Protein AF-0000000084909694 (afdb_homodimer)

pLDDT: mean 94.43, std 11.13, range [33.66, 98.94]

Radius of gyration: 23.09 Å; Cα contacts (8 Å, |Δi|>4): 367; chains: 2; bounding box: 56×75×51 Å

Organism: Salpingoeca rosetta (strain ATCC 50818 / BSB-021) (NCBI:txid946362)

Solvent-accessible surface area (backbone atoms only — not comparable to full-atom values): 18970 Å² total; per-residue (Å²): 128,81,74,71,74,78,70,85,46,72,38,71,43,82,78,48,74,67,49,48,52,51,48,51,49,39,59,53,43,50,60,45,40,71,49,47,57,42,56,68,79,39,69,66,85,81,48,58,69,70,37,53,48,47,48,52,49,46,37,68,73,42,61,42,65,64,77,65,37,83,74,49,52,48,41,58,43,43,53,49,50,42,36,65,71,51,46,51,61,41,33,56,52,50,50,50,24,64,72,69,25,45,42,81,44,37,64,61,42,32,43,49,17,33,34,45,29,48,54,39,51,27,50,48,36,34,56,69,67,41,93,76,84,70,50,72,67,46,30,52,56,38,44,60,68,52,45,58,61,29,52,53,30,46,50,50,25,52,49,35,72,76,26,86,46,71,31,43,36,75,61,78,128,129,82,72,71,74,80,70,87,47,72,37,71,43,80,76,48,71,68,50,48,52,50,50,50,48,39,60,53,43,51,59,44,40,71,50,47,57,42,58,67,80,39,69,66,85,81,48,57,69,69,38,52,48,49,49,54,49,48,37,68,75,40,60,41,66,64,78,62,37,84,75,50,54,48,42,57,43,45,52,49,50,42,38,63,69,50,46,51,61,42,33,56,51,51,51,50,23,63,73,70,26,46,42,82,45,37,63,61,42,32,41,48,18,31,34,46,28,48,55,40,50,29,49,49,37,34,56,69,67,41,92,77,86,70,50,71,66,49,29,52,55,38,44,61,69,52,44,58,60,29,52,53,29,46,51,50,24,52,49,35,73,74,26,87,46,72,29,43,35,76,60,78,130

Sequence (346 aa):
MATPRQQERWERAPFSLLDYVHYAYFGLHIPISLLMDFQAIVPLKYFPSFAQRLGTYYNNEYKDPLMAADPKPTWFKSFIWCEAGLQLPFFGLALYAMHTGGSWIRIPGIIYGTHVATTVVAVLAEVLCGEYGLSWKDKAWLASVYLPWLVIPLTYVWKLAFDPHPYRKLKQDMATPRQQERWERAPFSLLDYVHYAYFGLHIPISLLMDFQAIVPLKYFPSFAQRLGTYYNNEYKDPLMAADPKPTWFKSFIWCEAGLQLPFFGLALYAMHTGGSWIRIPGIIYGTHVATTVVAVLAEVLCGEYGLSWKDKAWLASVYLPWLVIPLTYVWKLAFDPHPYRKLKQD

InterPro domains:
  IPR016964 Sigma intracellular receptor 2 [PIRSF031032] (19-158)
  IPR033118 EXPERA domain [PF05241] (52-158)
  IPR033118 EXPERA domain [PS51751] (18-157)
  IPR051987 Sigma-2 receptor-like [PTHR31204] (16-166)

Secondary structure (DSSP, 8-state):
---------EEEPPPPHHHHHHHHHHHHHHHHHHHTGGGGTS-GGGS-HHHHHHHHHHHHHH--HHHH-SSPPHHHHHHHHHIIIIIHHHHHHHHHHHHHT-GGGHHHHHHHHHHHHHHHHHHHHHHHHS-S---HHHHHHHHHHHTHHHHHHHHHHHHHHH-SSTTEEE---/---------EEEPPPPHHHHHHHHHHHHHHHHHHHTGGGGTS-GGGS-HHHHHHHHHHHHHH--HHHH-SSPPHHHHHHHHHIIIIIHHHHHHHHHHHHHT-GGGHHHHHHHHHHHHHHHHHHHHHHHHS-S---HHHHHHHHHHHTHHHHHHHHHHHHHHH-SSTTEEE---

Nearest PDB structures (foldseek):
  7mfi-assembly2_C  TM=9.457E-01  e=1.551E-10  Bos taurus
  5sv0-assembly1_B  TM=2.963E-01  e=1.627E+00  Escherichia coli DH1
  6ye4-assembly1_C  TM=3.002E-01  e=2.076E+00  Serratia marcescens
  8odt-assembly1_E  TM=2.802E-01  e=2.650E+00  Escherichia coli K-12
  7mfi-assembly2_C  TM=9.456E-01  e=1.551E-10  Bos taurus

Structure (mmCIF, N/CA/C/O backbone):
data_AF-0000000084909694-model_v1
#
loop_
_entity.id
_entity.type
_entity.pdbx_description
1 polymer 'Transmembrane protein 97'
#
loop_
_atom_site.group_PDB
_atom_site.id
_atom_site.type_symbol
_atom_site.label_atom_id
_atom_site.label_alt_id
_atom_site.label_comp_id
_atom_site.label_asym_id
_atom_site.label_entity_id
_atom_site.label_seq_id
_atom_site.pdbx_PDB_ins_code
_atom_site.Cartn_x
_atom_site.Cartn_y
_atom_site.Cartn_z
_atom_site.occupancy
_atom_site.B_iso_or_equiv
_atom_site.auth_seq_id
_atom_site.auth_comp_id
_atom_site.auth_asym_id
_atom_site.auth_atom_id
_atom_site.pdbx_PDB_model_num
ATOM 1 N N . MET A 1 1 ? -8.984 44.938 28.094 1 33.69 1 MET A N 1
ATOM 2 C CA . MET A 1 1 ? -9.844 43.812 27.797 1 33.69 1 MET A CA 1
ATOM 3 C C . MET A 1 1 ? -9.367 43.062 26.547 1 33.69 1 MET A C 1
ATOM 5 O O . MET A 1 1 ? -9.312 43.656 25.469 1 33.69 1 MET A O 1
ATOM 9 N N . ALA A 1 2 ? -8.539 42.062 26.609 1 49.22 2 ALA A N 1
ATOM 10 C CA . ALA A 1 2 ? -8.062 41.312 25.453 1 49.22 2 ALA A CA 1
ATOM 11 C C . ALA A 1 2 ? -9.219 40.875 24.562 1 49.22 2 ALA A C 1
ATOM 13 O O . ALA A 1 2 ? -10.25 40.406 25.062 1 49.22 2 ALA A O 1
ATOM 14 N N . THR A 1 3 ? -9.484 41.469 23.438 1 46.59 3 THR A N 1
ATOM 15 C CA . THR A 1 3 ? -10.492 40.969 22.516 1 46.59 3 THR A CA 1
ATOM 16 C C . THR A 1 3 ? -10.43 39.438 22.438 1 46.59 3 THR A C 1
ATOM 18 O O . THR A 1 3 ? -9.352 38.875 22.25 1 46.59 3 THR A O 1
ATOM 21 N N . PRO A 1 4 ? -11.312 38.688 22.984 1 45.28 4 PRO A N 1
ATOM 22 C CA . PRO A 1 4 ? -11.266 37.219 22.891 1 45.28 4 PRO A CA 1
ATOM 23 C C . PRO A 1 4 ? -10.812 36.719 21.516 1 45.28 4 PRO A C 1
ATOM 25 O O . PRO A 1 4 ? -11.258 37.25 20.5 1 45.28 4 PRO A O 1
ATOM 28 N N . ARG A 1 5 ? -9.617 36.469 21.234 1 48.06 5 ARG A N 1
ATOM 29 C CA . ARG A 1 5 ? -9.266 35.75 20.016 1 48.06 5 ARG A CA 1
ATOM 30 C C . ARG A 1 5 ? -10.461 35 19.453 1 48.06 5 ARG A C 1
ATOM 32 O O . ARG A 1 5 ? -11.086 34.188 20.156 1 48.06 5 ARG A O 1
ATOM 39 N N . GLN A 1 6 ? -11.297 35.531 18.641 1 49.12 6 GLN A N 1
ATOM 40 C CA . GLN A 1 6 ? -12.438 34.844 18.016 1 49.12 6 GLN A CA 1
ATOM 41 C C . GLN A 1 6 ? -12.148 33.375 17.75 1 49.12 6 GLN A C 1
ATOM 43 O O . GLN A 1 6 ? -11.258 33.062 16.969 1 49.12 6 GLN A O 1
ATOM 48 N N . GLN A 1 7 ? -12.125 32.5 18.734 1 58.41 7 GLN A N 1
ATOM 49 C CA . GLN A 1 7 ? -12.023 31.031 18.625 1 58.41 7 GLN A CA 1
ATOM 50 C C . GLN A 1 7 ? -12.711 30.516 17.359 1 58.41 7 GLN A C 1
ATOM 52 O O . GLN A 1 7 ? -13.883 30.797 17.125 1 58.41 7 GLN A O 1
ATOM 57 N N . GLU A 1 8 ? -11.961 30.375 16.266 1 68.19 8 GLU A N 1
ATOM 58 C CA . GLU A 1 8 ? -12.523 29.75 15.062 1 68.19 8 GLU A CA 1
ATOM 59 C C . GLU A 1 8 ? -13.461 28.594 15.43 1 68.19 8 GLU A C 1
ATOM 61 O O . GLU A 1 8 ? -13.047 27.656 16.109 1 68.19 8 GLU A O 1
ATOM 66 N N . ARG A 1 9 ? -14.773 28.953 15.383 1 80.25 9 ARG A N 1
ATOM 67 C CA . ARG A 1 9 ? -15.758 27.906 15.633 1 80.25 9 ARG A CA 1
ATOM 68 C C . ARG A 1 9 ? -16.047 27.125 14.359 1 80.25 9 ARG A C 1
ATOM 70 O O . ARG A 1 9 ? -16.453 27.703 13.344 1 80.25 9 ARG A O 1
ATOM 77 N N . TRP A 1 10 ? -15.703 25.859 14.445 1 81.69 10 TRP A N 1
ATOM 78 C CA . TRP A 1 10 ? -15.914 24.953 13.32 1 81.69 10 TRP A CA 1
ATOM 79 C C . TRP A 1 10 ? -17.234 24.203 13.469 1 81.69 10 TRP A C 1
ATOM 81 O O . TRP A 1 10 ? -17.609 23.797 14.57 1 81.69 10 TRP A O 1
ATOM 91 N N . GLU A 1 11 ? -18 24.297 12.406 1 86.06 11 GLU A N 1
ATOM 92 C CA . GLU A 1 11 ? -19.219 23.484 12.352 1 86.06 11 GLU A CA 1
ATOM 93 C C . GLU A 1 11 ? -19.156 22.484 11.203 1 86.06 11 GLU A C 1
ATOM 95 O O . GLU A 1 11 ? -18.312 22.609 10.305 1 86.06 11 GLU A O 1
ATOM 100 N N . ARG A 1 12 ? -20.047 21.516 11.305 1 88.5 12 ARG A N 1
ATOM 101 C CA . ARG A 1 12 ? -20.062 20.516 10.25 1 88.5 12 ARG A CA 1
ATOM 102 C C . ARG A 1 12 ? -20.484 21.125 8.914 1 88.5 12 ARG A C 1
ATOM 104 O O . ARG A 1 12 ? -21.469 21.875 8.852 1 88.5 12 ARG A O 1
ATOM 111 N N . ALA A 1 13 ? -19.734 20.797 7.867 1 89.62 13 ALA A N 1
ATOM 112 C CA . ALA A 1 13 ? -20.047 21.281 6.523 1 89.62 13 ALA A CA 1
ATOM 113 C C . ALA A 1 13 ? -21 20.328 5.809 1 89.62 13 ALA A C 1
ATOM 115 O O . ALA A 1 13 ? -20.984 19.125 6.062 1 89.62 13 ALA A O 1
ATOM 116 N N . PRO A 1 14 ? -21.859 20.875 4.945 1 90.62 14 PRO A N 1
ATOM 117 C CA . PRO A 1 14 ? -22.672 19.984 4.125 1 90.62 14 PRO A CA 1
ATOM 118 C C . PRO A 1 14 ? -21.844 19.094 3.199 1 90.62 14 PRO A C 1
ATOM 120 O O . PRO A 1 14 ? -20.781 19.516 2.73 1 90.62 14 PRO A O 1
ATOM 123 N N . PHE A 1 15 ? -22.375 17.906 2.973 1 93.88 15 PHE A N 1
ATOM 124 C CA . PHE A 1 15 ? -21.656 16.953 2.115 1 93.88 15 PHE A CA 1
ATOM 125 C C . PHE A 1 15 ? -21.609 17.469 0.68 1 93.88 15 PHE A C 1
ATOM 127 O O . PHE A 1 15 ? -22.609 17.906 0.128 1 93.88 15 PHE A O 1
ATOM 134 N N . SER A 1 16 ? -20.438 17.422 0.159 1 94.88 16 SER A N 1
ATOM 135 C CA . SER A 1 16 ? -20.297 17.547 -1.288 1 94.88 16 SER A CA 1
ATOM 136 C C . SER A 1 16 ? -20.641 16.234 -1.984 1 94.88 16 SER A C 1
ATOM 138 O O . SER A 1 16 ? -20.875 15.211 -1.325 1 94.88 16 SER A O 1
ATOM 140 N N . LEU A 1 17 ? -20.703 16.266 -3.338 1 96.94 17 LEU A N 1
ATOM 141 C CA . LEU A 1 17 ? -20.922 15.031 -4.098 1 96.94 17 LEU A CA 1
ATOM 142 C C . LEU A 1 17 ? -19.828 14.008 -3.801 1 96.94 17 LEU A C 1
ATOM 144 O O . LEU A 1 17 ? -20.125 12.82 -3.635 1 96.94 17 LEU A O 1
ATOM 148 N N . LEU A 1 18 ? -18.672 14.461 -3.775 1 97.5 18 LEU A N 1
ATOM 149 C CA . LEU A 1 18 ? -17.547 13.578 -3.494 1 97.5 18 LEU A CA 1
ATOM 150 C C . LEU A 1 18 ? -17.656 12.977 -2.098 1 97.5 18 LEU A C 1
ATOM 152 O O . LEU A 1 18 ? -17.312 11.812 -1.889 1 97.5 18 LEU A O 1
ATOM 156 N N . ASP A 1 19 ? -18.156 13.75 -1.152 1 97.56 19 ASP A N 1
ATOM 157 C CA . ASP A 1 19 ? -18.375 13.234 0.194 1 97.56 19 ASP A CA 1
ATOM 158 C C . ASP A 1 19 ? -19.406 12.109 0.183 1 97.56 19 ASP A C 1
ATOM 160 O O . ASP A 1 19 ? -19.25 11.102 0.88 1 97.56 19 ASP A O 1
ATOM 164 N N . TYR A 1 20 ? -20.422 12.336 -0.604 1 97.94 20 TYR A N 1
ATOM 165 C CA . TYR A 1 20 ? -21.438 11.289 -0.704 1 97.94 20 TYR A CA 1
ATOM 166 C C . TYR A 1 20 ? -20.859 10.023 -1.313 1 97.94 20 TYR A C 1
ATOM 168 O O . TYR A 1 20 ? -21.188 8.914 -0.879 1 97.94 20 TYR A O 1
ATOM 176 N N . VAL A 1 21 ? -20.062 10.156 -2.307 1 98.62 21 VAL A N 1
ATOM 177 C CA . VAL A 1 21 ? -19.438 9.008 -2.947 1 98.62 21 VAL A CA 1
ATOM 178 C C . VAL A 1 21 ? -18.578 8.258 -1.93 1 98.62 21 VAL A C 1
ATOM 180 O O . VAL A 1 21 ? -18.672 7.031 -1.82 1 98.62 21 VAL A O 1
ATOM 183 N N . HIS A 1 22 ? -17.766 9.008 -1.168 1 98.81 22 HIS A N 1
ATOM 184 C CA . HIS A 1 22 ? -16.938 8.367 -0.159 1 98.81 22 HIS A CA 1
ATOM 185 C C . HIS A 1 22 ? -17.781 7.68 0.906 1 98.81 22 HIS A C 1
ATOM 187 O O . HIS A 1 22 ? -17.469 6.559 1.324 1 98.81 22 HIS A O 1
ATOM 193 N N . TYR A 1 23 ? -18.797 8.359 1.312 1 98.5 23 TYR A N 1
ATOM 194 C CA . TYR A 1 23 ? -19.672 7.816 2.344 1 98.5 23 TYR A CA 1
ATOM 195 C C . TYR A 1 23 ? -20.328 6.516 1.877 1 98.5 23 TYR A C 1
ATOM 197 O O . TYR A 1 23 ? -20.344 5.527 2.611 1 98.5 23 TYR A O 1
ATOM 205 N N . ALA A 1 24 ? -20.859 6.512 0.684 1 98.62 24 ALA A N 1
ATOM 206 C CA . ALA A 1 24 ? -21.453 5.309 0.107 1 98.62 24 ALA A CA 1
ATOM 207 C C . ALA A 1 24 ? -20.422 4.207 -0.07 1 98.62 24 ALA A C 1
ATOM 209 O O . ALA A 1 24 ? -20.703 3.033 0.174 1 98.62 24 ALA A O 1
ATOM 210 N N . TYR A 1 25 ? -19.297 4.574 -0.504 1 98.81 25 TYR A N 1
ATOM 211 C CA . TYR A 1 25 ? -18.203 3.645 -0.706 1 98.81 25 TYR A CA 1
ATOM 212 C C . TYR A 1 25 ? -17.859 2.904 0.584 1 98.81 25 TYR A C 1
ATOM 214 O O . TYR A 1 25 ? -17.781 1.674 0.597 1 98.81 25 TYR A O 1
ATOM 222 N N . PHE A 1 26 ? -17.656 3.629 1.666 1 98.88 26 PHE A N 1
ATOM 223 C CA . PHE A 1 26 ? -17.312 3 2.936 1 98.88 26 PHE A CA 1
ATOM 224 C C . PHE A 1 26 ? -18.453 2.145 3.445 1 98.88 26 PHE A C 1
ATOM 226 O O . PHE A 1 26 ? -18.25 1.034 3.938 1 98.88 26 PHE A O 1
ATOM 233 N N . GLY A 1 27 ? -19.672 2.666 3.324 1 98.62 27 GLY A N 1
ATOM 234 C CA . GLY A 1 27 ? -20.844 1.915 3.762 1 98.62 27 GLY A CA 1
ATOM 235 C C . GLY A 1 27 ? -21.031 0.614 3.006 1 98.62 27 GLY A C 1
ATOM 236 O O . GLY A 1 27 ? -21.25 -0.437 3.611 1 98.62 27 GLY A O 1
ATOM 237 N N . LEU A 1 28 ? -20.859 0.65 1.708 1 98.06 28 LEU A N 1
ATOM 238 C CA . LEU A 1 28 ? -21.062 -0.517 0.859 1 98.06 28 LEU A CA 1
ATOM 239 C C . LEU A 1 28 ? -19.922 -1.512 1.004 1 98.06 28 LEU A C 1
ATOM 241 O O . LEU A 1 28 ? -20.109 -2.717 0.829 1 98.06 28 LEU A O 1
ATOM 245 N N . HIS A 1 29 ? -18.828 -1.003 1.291 1 98.56 29 HIS A N 1
ATOM 246 C CA . HIS A 1 29 ? -17.641 -1.863 1.372 1 98.56 29 HIS A CA 1
ATOM 247 C C . HIS A 1 29 ? -17.75 -2.824 2.553 1 98.56 29 HIS A C 1
ATOM 249 O O . HIS A 1 29 ? -17.234 -3.943 2.494 1 98.56 29 HIS A O 1
ATOM 255 N N . ILE A 1 30 ? -18.453 -2.438 3.57 1 98.62 30 ILE A N 1
ATOM 256 C CA . ILE A 1 30 ? -18.562 -3.254 4.773 1 98.62 30 ILE A CA 1
ATOM 257 C C . ILE A 1 30 ? -19.25 -4.578 4.438 1 98.62 30 ILE A C 1
ATOM 259 O O . ILE A 1 30 ? -18.656 -5.648 4.582 1 98.62 30 ILE A O 1
ATOM 263 N N . PRO A 1 31 ? -20.469 -4.602 3.879 1 98.12 31 PRO A N 1
ATOM 264 C CA . PRO A 1 31 ? -21.062 -5.902 3.568 1 98.12 31 PRO A CA 1
ATOM 265 C C . PRO A 1 31 ? -20.328 -6.633 2.445 1 98.12 31 PRO A C 1
ATOM 267 O O . PRO A 1 31 ? -20.266 -7.863 2.434 1 98.12 31 PRO A O 1
ATOM 270 N N . ILE A 1 32 ? -19.734 -5.961 1.514 1 97.56 32 ILE A N 1
ATOM 271 C CA . ILE A 1 32 ? -19 -6.598 0.429 1 97.56 32 ILE A CA 1
ATOM 272 C C . ILE A 1 32 ? -17.781 -7.34 0.993 1 97.56 32 ILE A C 1
ATOM 274 O O . ILE A 1 32 ? -17.531 -8.484 0.621 1 97.56 32 ILE A O 1
ATOM 278 N N . SER A 1 33 ? -17.094 -6.664 1.908 1 98.38 33 SER A N 1
ATOM 279 C CA . SER A 1 33 ? -15.945 -7.309 2.543 1 98.38 33 SER A CA 1
ATOM 280 C C . SER A 1 33 ? -16.375 -8.539 3.34 1 98.38 33 SER A C 1
ATOM 282 O O . SER A 1 33 ? -15.812 -9.617 3.172 1 98.38 33 SER A O 1
ATOM 284 N N . LEU A 1 34 ? -17.438 -8.43 4.109 1 98.38 34 LEU A N 1
ATOM 285 C CA . LEU A 1 34 ? -17.875 -9.477 5.031 1 98.38 34 LEU A CA 1
ATOM 286 C C . LEU A 1 34 ? -18.438 -10.664 4.27 1 98.38 34 LEU A C 1
ATOM 288 O O . LEU A 1 34 ? -18.25 -11.812 4.676 1 98.38 34 LEU A O 1
ATOM 292 N N . LEU A 1 35 ? -19.031 -10.422 3.125 1 97.81 35 LEU A N 1
ATOM 293 C CA . LEU A 1 35 ? -19.797 -11.477 2.471 1 97.81 35 LEU A CA 1
ATOM 294 C C . LEU A 1 35 ? -19.047 -12.031 1.268 1 97.81 35 LEU A C 1
ATOM 296 O O . LEU A 1 35 ? -19.266 -13.172 0.859 1 97.81 35 LEU A O 1
ATOM 300 N N . MET A 1 36 ? -18.141 -11.227 0.732 1 97.31 36 MET A N 1
ATOM 301 C CA . MET A 1 36 ? -17.516 -11.648 -0.512 1 97.31 36 MET A CA 1
ATOM 302 C C . MET A 1 36 ? -15.992 -11.734 -0.345 1 97.31 36 MET A C 1
ATOM 304 O O . MET A 1 36 ? -15.414 -12.812 -0.477 1 97.31 36 MET A O 1
ATOM 308 N N . ASP A 1 37 ? -15.336 -10.656 0.011 1 98.06 37 ASP A N 1
ATOM 309 C CA . ASP A 1 37 ? -13.875 -10.602 0.023 1 98.06 37 ASP A CA 1
ATOM 310 C C . ASP A 1 37 ? -13.305 -11.609 1.015 1 98.06 37 ASP A C 1
ATOM 312 O O . ASP A 1 37 ? -12.289 -12.258 0.731 1 98.06 37 ASP A O 1
ATOM 316 N N . PHE A 1 38 ? -13.938 -11.805 2.107 1 98.62 38 PHE A N 1
ATOM 317 C CA . PHE A 1 38 ? -13.375 -12.641 3.168 1 98.62 38 PHE A CA 1
ATOM 318 C C . PHE A 1 38 ? -13.492 -14.117 2.814 1 98.62 38 PHE A C 1
ATOM 320 O O . PHE A 1 38 ? -12.867 -14.961 3.459 1 98.62 38 PHE A O 1
ATOM 327 N N . GLN A 1 39 ? -14.227 -14.461 1.757 1 98.06 39 GLN A N 1
ATOM 328 C CA . GLN A 1 39 ? -14.258 -15.836 1.27 1 98.06 39 GLN A CA 1
ATOM 329 C C . GLN A 1 39 ? -12.867 -16.281 0.817 1 98.06 39 GLN A C 1
ATOM 331 O O . GLN A 1 39 ? -12.625 -17.484 0.666 1 98.06 39 GLN A O 1
ATOM 336 N N . ALA A 1 40 ? -11.969 -15.352 0.664 1 98.06 40 ALA A N 1
ATOM 337 C CA . ALA A 1 40 ? -10.609 -15.664 0.236 1 98.06 40 ALA A CA 1
ATOM 338 C C . ALA A 1 40 ? -9.781 -16.219 1.396 1 98.06 40 ALA A C 1
ATOM 340 O O . ALA A 1 40 ? -8.75 -16.844 1.183 1 98.06 40 ALA A O 1
ATOM 341 N N . ILE A 1 41 ? -10.25 -15.969 2.645 1 98.25 41 ILE A N 1
ATOM 342 C CA . ILE A 1 41 ? -9.383 -16.359 3.752 1 98.25 41 ILE A CA 1
ATOM 343 C C . ILE A 1 41 ? -10.18 -17.156 4.777 1 98.25 41 ILE A C 1
ATOM 345 O O . ILE A 1 41 ? -9.617 -17.688 5.734 1 98.25 41 ILE A O 1
ATOM 349 N N . VAL A 1 42 ? -11.445 -17.219 4.652 1 98.12 42 VAL A N 1
ATOM 350 C CA . VAL A 1 42 ? -12.328 -17.953 5.555 1 98.12 42 VAL A CA 1
ATOM 351 C C . VAL A 1 42 ? -13.023 -19.078 4.789 1 98.12 42 VAL A C 1
ATOM 353 O O . VAL A 1 42 ? -13.508 -18.859 3.674 1 98.12 42 VAL A O 1
ATOM 356 N N . PRO A 1 43 ? -13.102 -20.281 5.352 1 97.31 43 PRO A N 1
ATOM 357 C CA . PRO A 1 43 ? -13.812 -21.375 4.68 1 97.31 43 PRO A CA 1
ATOM 358 C C . PRO A 1 43 ? -15.266 -21.016 4.352 1 97.31 43 PRO A C 1
ATOM 360 O O . PRO A 1 43 ? -15.938 -20.359 5.152 1 97.31 43 PRO A O 1
ATOM 363 N N . LEU A 1 44 ? -15.68 -21.516 3.24 1 96.44 44 LEU A N 1
ATOM 364 C CA . LEU A 1 44 ? -17 -21.172 2.705 1 96.44 44 LEU A CA 1
ATOM 365 C C . LEU A 1 44 ? -18.109 -21.641 3.639 1 96.44 44 LEU A C 1
ATOM 367 O O . LEU A 1 44 ? -19.172 -21.047 3.686 1 96.44 44 LEU A O 1
ATOM 371 N N . LYS A 1 45 ? -17.875 -22.656 4.383 1 96.75 45 LYS A N 1
ATOM 372 C CA . LYS A 1 45 ? -18.891 -23.234 5.258 1 96.75 45 LYS A CA 1
ATOM 373 C C . LYS A 1 45 ? -19.375 -22.219 6.293 1 96.75 45 LYS A C 1
ATOM 375 O O . LYS A 1 45 ? -20.438 -22.375 6.883 1 96.75 45 LYS A O 1
ATOM 380 N N . TYR A 1 46 ? -18.578 -21.188 6.586 1 98.06 46 TYR A N 1
ATOM 381 C CA . TYR A 1 46 ? -18.922 -20.203 7.605 1 98.06 46 TYR A CA 1
ATOM 382 C C . TYR A 1 46 ? -19.734 -19.062 7.004 1 98.06 46 TYR A C 1
ATOM 384 O O . TYR A 1 46 ? -20.141 -18.125 7.711 1 98.06 46 TYR A O 1
ATOM 392 N N . PHE A 1 47 ? -20.078 -19.125 5.723 1 98.31 47 PHE A N 1
ATOM 393 C CA . PHE A 1 47 ? -20.859 -18.094 5.051 1 98.31 47 PHE A CA 1
ATOM 394 C C . PHE A 1 47 ? -22.266 -18.578 4.773 1 98.31 47 PHE A C 1
ATOM 396 O O . PHE A 1 47 ? -22.484 -19.766 4.504 1 98.31 47 PHE A O 1
ATOM 403 N N . PRO A 1 48 ? -23.234 -17.688 4.871 1 98.19 48 PRO A N 1
ATOM 404 C CA . PRO A 1 48 ? -24.578 -18.078 4.445 1 98.19 48 PRO A CA 1
ATOM 405 C C . PRO A 1 48 ? -24.641 -18.469 2.973 1 98.19 48 PRO A C 1
ATOM 407 O O . PRO A 1 48 ? -23.781 -18.047 2.184 1 98.19 48 PRO A O 1
ATOM 410 N N . SER A 1 49 ? -25.641 -19.203 2.598 1 97.94 49 SER A N 1
ATOM 411 C CA . SER A 1 49 ? -25.766 -19.766 1.255 1 97.94 49 SER A CA 1
ATOM 412 C C . SER A 1 49 ? -25.828 -18.672 0.199 1 97.94 49 SER A C 1
ATOM 414 O O . SER A 1 49 ? -25.266 -18.828 -0.892 1 97.94 49 SER A O 1
ATOM 416 N N . PHE A 1 50 ? -26.484 -17.641 0.485 1 98.12 50 PHE A N 1
ATOM 417 C CA . PHE A 1 50 ? -26.625 -16.578 -0.509 1 98.12 50 PHE A CA 1
ATOM 418 C C . PHE A 1 50 ? -25.266 -15.938 -0.797 1 98.12 50 PHE A C 1
ATOM 420 O O . PHE A 1 50 ? -25 -15.531 -1.93 1 98.12 50 PHE A O 1
ATOM 427 N N . ALA A 1 51 ? -24.422 -15.836 0.159 1 98.38 51 ALA A N 1
ATOM 428 C CA . ALA A 1 51 ? -23.078 -15.289 -0.039 1 98.38 51 ALA A CA 1
ATOM 429 C C . ALA A 1 51 ? -22.219 -16.25 -0.861 1 98.38 51 ALA A C 1
ATOM 431 O O . ALA A 1 51 ? -21.438 -15.805 -1.715 1 98.38 51 ALA A O 1
ATOM 432 N N . GLN A 1 52 ? -22.375 -17.484 -0.544 1 98.06 52 GLN A N 1
ATOM 433 C CA . GLN A 1 52 ? -21.656 -18.484 -1.331 1 98.06 52 GLN A CA 1
ATOM 434 C C . GLN A 1 52 ? -22.078 -18.422 -2.799 1 98.06 52 GLN A C 1
ATOM 436 O O . GLN A 1 52 ? -21.219 -18.484 -3.689 1 98.06 52 GLN A O 1
ATOM 441 N N . ARG A 1 53 ? -23.328 -18.266 -3.016 1 97.5 53 ARG A N 1
ATOM 442 C CA . ARG A 1 53 ? -23.844 -18.156 -4.379 1 97.5 53 ARG A CA 1
ATOM 443 C C . ARG A 1 53 ? -23.328 -16.891 -5.055 1 97.5 53 ARG A C 1
ATOM 445 O O . ARG A 1 53 ? -23.078 -16.875 -6.258 1 97.5 53 ARG A O 1
ATOM 452 N N . LEU A 1 54 ? -23.25 -15.883 -4.305 1 97.25 54 LEU A N 1
ATOM 453 C CA . LEU A 1 54 ? -22.703 -14.641 -4.832 1 97.25 54 LEU A CA 1
ATOM 454 C C . LEU A 1 54 ? -21.281 -14.836 -5.328 1 97.25 54 LEU A C 1
ATOM 456 O O . LEU A 1 54 ? -20.906 -14.328 -6.391 1 97.25 54 LEU A O 1
ATOM 460 N N . GLY A 1 55 ? -20.531 -15.516 -4.57 1 96.88 55 GLY A N 1
ATOM 461 C CA . GLY A 1 55 ? -19.172 -15.828 -4.984 1 96.88 55 GLY A CA 1
ATOM 462 C C . GLY A 1 55 ? -19.109 -16.641 -6.266 1 96.88 55 GLY A C 1
ATOM 463 O O . GLY A 1 55 ? -18.297 -16.344 -7.152 1 96.88 55 GLY A O 1
ATOM 464 N N . THR A 1 56 ? -19.922 -17.625 -6.34 1 96.38 56 THR A N 1
ATOM 465 C CA . THR A 1 56 ? -19.984 -18.453 -7.535 1 96.38 56 THR A CA 1
ATOM 466 C C . THR A 1 56 ? -20.391 -17.625 -8.75 1 96.38 56 THR A C 1
ATOM 468 O O . THR A 1 56 ? -19.797 -17.75 -9.82 1 96.38 56 THR A O 1
ATOM 471 N N . TYR A 1 57 ? -21.406 -16.844 -8.555 1 97.5 57 TYR A N 1
ATOM 472 C CA . TYR A 1 57 ? -21.844 -15.969 -9.633 1 97.5 57 TYR A CA 1
ATOM 473 C C . TYR A 1 57 ? -20.719 -15.039 -10.07 1 97.5 57 TYR A C 1
ATOM 475 O O . TYR A 1 57 ? -20.469 -14.891 -11.266 1 97.5 57 TYR A O 1
ATOM 483 N N . TYR A 1 58 ? -20.109 -14.414 -9.156 1 97.69 58 TYR A N 1
ATOM 484 C CA . TYR A 1 58 ? -19.016 -13.484 -9.414 1 97.69 58 TYR A CA 1
ATOM 485 C C . TYR A 1 58 ? -17.922 -14.148 -10.227 1 97.69 58 TYR A C 1
ATOM 487 O O . TYR A 1 58 ? -17.453 -13.602 -11.234 1 97.69 58 TYR A O 1
ATOM 495 N N . ASN A 1 59 ? -17.484 -15.281 -9.82 1 96.38 59 ASN A N 1
ATOM 496 C CA . ASN A 1 59 ? -16.422 -15.984 -10.516 1 96.38 59 ASN A CA 1
ATOM 497 C C . ASN A 1 59 ? -16.828 -16.391 -11.93 1 96.38 59 ASN A C 1
ATOM 499 O O . ASN A 1 59 ? -16.016 -16.344 -12.859 1 96.38 59 ASN A O 1
ATOM 503 N N . ASN A 1 60 ? -18.062 -16.781 -12.047 1 96.5 60 ASN A N 1
ATOM 504 C CA . ASN A 1 60 ? -18.562 -17.156 -13.367 1 96.5 60 ASN A CA 1
ATOM 505 C C . ASN A 1 60 ? -18.656 -15.945 -14.297 1 96.5 60 ASN A C 1
ATOM 507 O O . ASN A 1 60 ? -18.344 -16.047 -15.484 1 96.5 60 ASN A O 1
ATOM 511 N N . GLU A 1 61 ? -19.125 -14.875 -13.719 1 97.81 61 GLU A N 1
ATOM 512 C CA . GLU A 1 61 ? -19.391 -13.68 -14.516 1 97.81 61 GLU A CA 1
ATOM 513 C C . GLU A 1 61 ? -18.094 -12.969 -14.891 1 97.81 61 GLU A C 1
ATOM 515 O O . GLU A 1 61 ? -17.906 -12.586 -16.047 1 97.81 61 GLU A O 1
ATOM 520 N N . TYR A 1 62 ? -17.188 -12.883 -13.953 1 97.94 62 TYR A N 1
ATOM 521 C CA . TYR A 1 62 ? -16.047 -12.016 -14.156 1 97.94 62 TYR A CA 1
ATOM 522 C C . TYR A 1 62 ? -14.773 -12.836 -14.352 1 97.94 62 TYR A C 1
ATOM 524 O O . TYR A 1 62 ? -13.727 -12.289 -14.719 1 97.94 62 TYR A O 1
ATOM 532 N N . LYS A 1 63 ? -14.758 -14.109 -14.078 1 98 6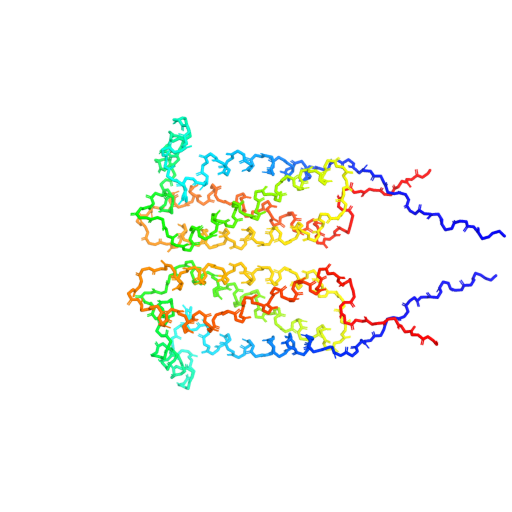3 LYS A N 1
ATOM 533 C CA . LYS A 1 63 ? -13.633 -15.016 -14.297 1 98 63 LYS A CA 1
ATOM 534 C C . LYS A 1 63 ? -12.375 -14.508 -13.594 1 98 63 LYS A C 1
ATOM 536 O O . LYS A 1 63 ? -11.297 -14.477 -14.188 1 98 63 LYS A O 1
ATOM 541 N N . ASP A 1 64 ? -12.531 -14.094 -12.375 1 98.38 64 ASP A N 1
ATOM 542 C CA . ASP A 1 64 ? -11.43 -13.555 -11.57 1 98.38 64 ASP A CA 1
ATOM 543 C C . ASP A 1 64 ? -10.461 -14.656 -11.156 1 98.38 64 ASP A C 1
ATOM 545 O O . ASP A 1 64 ? -10.789 -15.484 -10.297 1 98.38 64 ASP A O 1
ATOM 549 N N . PRO A 1 65 ? -9.266 -14.625 -11.695 1 97.94 65 PRO A N 1
ATOM 550 C CA . PRO A 1 65 ? -8.352 -15.727 -11.391 1 97.94 65 PRO A CA 1
ATOM 551 C C . PRO A 1 65 ? -7.844 -15.695 -9.953 1 97.94 65 PRO A C 1
ATOM 553 O O . PRO A 1 65 ? -7.41 -16.719 -9.422 1 97.94 65 PRO A O 1
ATOM 556 N N . LEU A 1 66 ? -7.891 -14.539 -9.359 1 98.19 66 LEU A N 1
ATOM 557 C CA . LEU A 1 66 ? -7.422 -14.414 -7.984 1 98.19 66 LEU A CA 1
ATOM 558 C C . LEU A 1 66 ? -8.438 -15.008 -7.008 1 98.19 66 LEU A C 1
ATOM 560 O O . LEU A 1 66 ? -8.07 -15.797 -6.133 1 98.19 66 LEU A O 1
ATOM 564 N N . MET A 1 67 ? -9.656 -14.711 -7.254 1 97.88 67 MET A N 1
ATOM 565 C CA . MET A 1 67 ? -10.719 -15.195 -6.379 1 97.88 67 MET A CA 1
ATOM 566 C C . MET A 1 67 ? -11.039 -16.656 -6.66 1 97.88 67 MET A C 1
ATOM 568 O O . MET A 1 67 ? -11.43 -17.391 -5.754 1 97.88 67 MET A O 1
ATOM 572 N N . ALA A 1 68 ? -10.781 -17.078 -7.844 1 96.62 68 ALA A N 1
ATOM 573 C CA . ALA A 1 68 ? -11.141 -18.438 -8.242 1 96.62 68 ALA A CA 1
ATOM 574 C C . ALA A 1 68 ? -10.039 -19.422 -7.863 1 96.62 68 ALA A C 1
ATOM 576 O O . ALA A 1 68 ? -10.281 -20.625 -7.781 1 96.62 68 ALA A O 1
ATOM 577 N N . ALA A 1 69 ? -8.875 -18.906 -7.645 1 95.81 69 ALA A N 1
ATOM 578 C CA . ALA A 1 69 ? -7.738 -19.781 -7.371 1 95.81 69 ALA A CA 1
ATOM 579 C C . ALA A 1 69 ? -7.938 -20.547 -6.07 1 95.81 69 ALA A C 1
ATOM 581 O O . ALA A 1 69 ? -8.531 -20.031 -5.121 1 95.81 69 ALA A O 1
ATOM 582 N N . ASP A 1 70 ? -7.406 -21.797 -6.051 1 94.19 70 ASP A N 1
ATOM 583 C CA . ASP A 1 70 ? -7.391 -22.641 -4.863 1 94.19 70 ASP A CA 1
ATOM 584 C C . ASP A 1 70 ? -6.113 -23.484 -4.801 1 94.19 70 ASP A C 1
ATOM 586 O O . ASP A 1 70 ? -5.938 -24.422 -5.586 1 94.19 70 ASP A O 1
ATOM 590 N N . PRO A 1 71 ? -5.348 -23.141 -3.859 1 95.5 71 PRO A N 1
ATOM 591 C CA . PRO A 1 71 ? -5.457 -22.062 -2.879 1 95.5 71 PRO A CA 1
ATOM 592 C C . PRO A 1 71 ? -5.277 -20.688 -3.504 1 95.5 71 PRO A C 1
ATOM 594 O O . PRO A 1 71 ? -4.707 -20.562 -4.594 1 95.5 71 PRO A O 1
ATOM 597 N N . LYS A 1 72 ? -5.797 -19.641 -2.793 1 97.69 72 LYS A N 1
ATOM 598 C CA . LYS A 1 72 ? -5.559 -18.266 -3.211 1 97.69 72 LYS A CA 1
ATOM 599 C C . LYS A 1 72 ? -4.086 -17.891 -3.084 1 97.69 72 LYS A C 1
ATOM 601 O O . LYS A 1 72 ? -3.383 -18.422 -2.215 1 97.69 72 LYS A O 1
ATOM 606 N N . PRO A 1 73 ? -3.666 -16.969 -3.963 1 97.88 73 PRO A N 1
ATOM 607 C CA . PRO A 1 73 ? -2.268 -16.547 -3.842 1 97.88 73 PRO A CA 1
ATOM 608 C C . PRO A 1 73 ? -1.958 -15.914 -2.488 1 97.88 73 PRO A C 1
ATOM 610 O O . PRO A 1 73 ? -2.779 -15.164 -1.948 1 97.88 73 PRO A O 1
ATOM 613 N N . THR A 1 74 ? -0.786 -16.203 -2 1 98.56 74 THR A N 1
ATOM 614 C CA . THR A 1 74 ? -0.389 -15.773 -0.666 1 98.56 74 THR A CA 1
ATOM 615 C C . THR A 1 74 ? -0.378 -14.25 -0.575 1 98.56 74 THR A C 1
ATOM 617 O O . THR A 1 74 ? -0.883 -13.672 0.393 1 98.56 74 THR A O 1
ATOM 620 N N . TRP A 1 75 ? 0.227 -13.625 -1.548 1 98.75 75 TRP A N 1
ATOM 621 C CA . TRP A 1 75 ? 0.271 -12.164 -1.546 1 98.75 75 TRP A CA 1
ATOM 622 C C . TRP A 1 75 ? -1.136 -11.578 -1.533 1 98.75 75 TRP A C 1
ATOM 624 O O . TRP A 1 75 ? -1.396 -10.586 -0.849 1 98.75 75 TRP A O 1
ATOM 634 N N . PHE A 1 76 ? -2.051 -12.188 -2.23 1 98.88 76 PHE A N 1
ATOM 635 C CA . PHE A 1 76 ? -3.436 -11.742 -2.299 1 98.88 76 PHE A CA 1
ATOM 636 C C . PHE A 1 76 ? -4.141 -11.945 -0.962 1 98.88 76 PHE A C 1
ATOM 638 O O . PHE A 1 76 ? -4.832 -11.047 -0.477 1 98.88 76 PHE A O 1
ATOM 645 N N . LYS A 1 77 ? -3.914 -13.031 -0.352 1 98.81 77 LYS A N 1
ATOM 646 C CA . LYS A 1 77 ? -4.48 -13.297 0.968 1 98.81 77 LYS A CA 1
ATOM 647 C C . LYS A 1 77 ? -3.996 -12.273 1.989 1 98.81 77 LYS A C 1
ATOM 649 O O . LYS A 1 77 ? -4.742 -11.883 2.891 1 98.81 77 LYS A O 1
ATOM 654 N N . SER A 1 78 ? -2.758 -11.898 1.838 1 98.88 78 SER A N 1
ATOM 655 C CA . SER A 1 78 ? -2.236 -10.914 2.775 1 98.88 78 SER A CA 1
ATOM 656 C C . SER A 1 78 ? -3.012 -9.602 2.688 1 98.88 78 SER A C 1
ATOM 658 O O . SER A 1 78 ? -3.225 -8.93 3.699 1 98.88 78 SER A O 1
ATOM 660 N N . PHE A 1 79 ? -3.42 -9.242 1.511 1 98.94 79 PHE A N 1
ATOM 661 C CA . PHE A 1 79 ? -4.227 -8.039 1.339 1 98.94 79 PHE A CA 1
ATOM 662 C C . PHE A 1 79 ? -5.594 -8.211 1.987 1 98.94 79 PHE A C 1
ATOM 664 O O . PHE A 1 79 ? -6.129 -7.27 2.576 1 98.94 79 PHE A O 1
ATOM 671 N N . ILE A 1 80 ? -6.133 -9.383 1.883 1 98.88 80 ILE A N 1
ATOM 672 C CA . ILE A 1 80 ? -7.445 -9.633 2.471 1 98.88 80 ILE A CA 1
ATOM 673 C C . ILE A 1 80 ? -7.336 -9.625 3.994 1 98.88 80 ILE A C 1
ATOM 675 O O . ILE A 1 80 ? -8.234 -9.148 4.688 1 98.88 80 ILE A O 1
ATOM 679 N N . TRP A 1 81 ? -6.297 -10.109 4.52 1 98.81 81 TRP A N 1
ATOM 680 C CA . TRP A 1 81 ? -6.066 -10.008 5.957 1 98.81 81 TRP A CA 1
ATOM 681 C C . TRP A 1 81 ? -5.949 -8.547 6.387 1 98.81 81 TRP A C 1
ATOM 683 O O . TRP A 1 81 ? -6.449 -8.164 7.445 1 98.81 81 TRP A O 1
ATOM 693 N N . CYS A 1 82 ? -5.281 -7.777 5.617 1 98.81 82 CYS A N 1
ATOM 694 C CA . CYS A 1 82 ? -5.23 -6.344 5.895 1 98.81 82 CYS A CA 1
ATOM 695 C C . CYS A 1 82 ? -6.625 -5.73 5.84 1 98.81 82 CYS A C 1
ATOM 697 O O . CYS A 1 82 ? -6.938 -4.824 6.613 1 98.81 82 CYS A O 1
ATOM 699 N N . GLU A 1 83 ? -7.379 -6.188 4.887 1 98.81 83 GLU A N 1
ATOM 700 C CA . GLU A 1 83 ? -8.758 -5.711 4.805 1 98.81 83 GLU A CA 1
ATOM 701 C C . GLU A 1 83 ? -9.531 -6.027 6.082 1 98.81 83 GLU A C 1
ATOM 703 O O . GLU A 1 83 ? -10.219 -5.16 6.629 1 98.81 83 GLU A O 1
ATOM 708 N N . ALA A 1 84 ? -9.344 -7.168 6.559 1 98.69 84 ALA A N 1
ATOM 709 C CA . ALA A 1 84 ? -10.062 -7.617 7.75 1 98.69 84 ALA A CA 1
ATOM 710 C C . ALA A 1 84 ? -9.57 -6.883 8.992 1 98.69 84 ALA A C 1
ATOM 712 O O . ALA A 1 84 ? -10.375 -6.465 9.836 1 98.69 84 ALA A O 1
ATOM 713 N N . GLY A 1 85 ? -8.297 -6.668 9.094 1 98.56 85 GLY A N 1
ATOM 714 C CA . GLY A 1 85 ? -7.715 -6.148 10.328 1 98.56 85 GLY A CA 1
ATOM 715 C C . GLY A 1 85 ? -7.598 -4.637 10.336 1 98.56 85 GLY A C 1
ATOM 716 O O . GLY A 1 85 ? -7.641 -4.012 11.398 1 98.56 85 GLY A O 1
ATOM 717 N N . LEU A 1 86 ? -7.406 -4.051 9.188 1 98.62 86 LEU A N 1
ATOM 718 C CA . LEU A 1 86 ? -7.141 -2.619 9.117 1 98.62 86 LEU A CA 1
ATOM 719 C C . LEU A 1 86 ? -8.289 -1.889 8.43 1 98.62 86 LEU A C 1
ATOM 721 O O . LEU A 1 86 ? -8.859 -0.957 8.992 1 98.62 86 LEU A O 1
ATOM 725 N N . GLN A 1 87 ? -8.703 -2.342 7.289 1 98.81 87 GLN A N 1
ATOM 726 C CA . GLN A 1 87 ? -9.648 -1.596 6.461 1 98.81 87 GLN A CA 1
ATOM 727 C C . GLN A 1 87 ? -11.055 -1.651 7.043 1 98.81 87 GLN A C 1
ATOM 729 O O . GLN A 1 87 ? -11.734 -0.627 7.133 1 98.81 87 GLN A O 1
ATOM 734 N N . LEU A 1 88 ? -11.438 -2.799 7.465 1 98.81 88 LEU A N 1
ATOM 735 C CA . LEU A 1 88 ? -12.805 -2.959 7.945 1 98.81 88 LEU A CA 1
ATOM 736 C C . LEU A 1 88 ? -13.07 -2.059 9.148 1 98.81 88 LEU A C 1
ATOM 738 O O . LEU A 1 88 ? -14.023 -1.276 9.148 1 98.81 88 LEU A O 1
ATOM 742 N N . PRO A 1 89 ? -12.242 -2.092 10.219 1 98.69 89 PRO A N 1
ATOM 743 C CA . PRO A 1 89 ? -12.445 -1.123 11.297 1 98.69 89 PRO A CA 1
ATOM 744 C C . PRO A 1 89 ? -12.398 0.323 10.812 1 98.69 89 PRO A C 1
ATOM 746 O O . PRO A 1 89 ? -13.156 1.165 11.297 1 98.69 89 PRO A O 1
ATOM 749 N N . PHE A 1 90 ? -11.586 0.565 9.875 1 98.88 90 PHE A N 1
ATOM 750 C CA . PHE A 1 90 ? -11.461 1.928 9.375 1 98.88 90 PHE A CA 1
ATOM 751 C C . PHE A 1 90 ? -12.75 2.381 8.703 1 98.88 90 PHE A C 1
ATOM 753 O O . PHE A 1 90 ? -13.125 3.551 8.789 1 98.88 90 PHE A O 1
ATOM 760 N N . PHE A 1 91 ? -13.398 1.482 7.996 1 98.88 91 PHE A N 1
ATOM 761 C CA . PHE A 1 91 ? -14.664 1.85 7.359 1 98.88 91 PHE A CA 1
ATOM 762 C C . PHE A 1 91 ? -15.617 2.479 8.367 1 98.88 91 PHE A C 1
ATOM 764 O O . PHE A 1 91 ? -16.234 3.506 8.094 1 98.88 91 PHE A O 1
ATOM 771 N N . GLY A 1 92 ? -15.734 1.889 9.547 1 98.69 92 GLY A N 1
ATOM 772 C CA . GLY A 1 92 ? -16.578 2.441 10.586 1 98.69 92 GLY A CA 1
ATOM 773 C C . GLY A 1 92 ? -16.125 3.801 11.078 1 98.69 92 GLY A C 1
ATOM 774 O O . GLY A 1 92 ? -16.938 4.707 11.266 1 98.69 92 GLY A O 1
ATOM 775 N N . LEU A 1 93 ? -14.812 3.943 11.266 1 98.62 93 LEU A N 1
ATOM 776 C CA . LEU A 1 93 ? -14.25 5.211 11.711 1 98.62 93 LEU A CA 1
ATOM 777 C C . LEU A 1 93 ? -14.508 6.312 10.688 1 98.62 93 LEU A C 1
ATOM 779 O O . LEU A 1 93 ? -14.836 7.441 11.062 1 98.62 93 LEU A O 1
ATOM 783 N N . ALA A 1 94 ? -14.32 5.898 9.438 1 98.69 94 ALA A N 1
ATOM 784 C CA . ALA A 1 94 ? -14.523 6.883 8.383 1 98.69 94 ALA A CA 1
ATOM 785 C C . ALA A 1 94 ? -15.969 7.359 8.344 1 98.69 94 ALA A C 1
ATOM 787 O O . ALA A 1 94 ? -16.234 8.562 8.281 1 98.69 94 ALA A O 1
ATOM 788 N N . LEU A 1 95 ? -16.891 6.438 8.414 1 98.56 95 LEU A N 1
ATOM 789 C CA . LEU A 1 95 ? -18.312 6.785 8.414 1 98.56 95 LEU A CA 1
ATOM 790 C C . LEU A 1 95 ? -18.656 7.676 9.602 1 98.56 95 LEU A C 1
ATOM 792 O O . LEU A 1 95 ? -19.375 8.672 9.461 1 98.56 95 LEU A O 1
ATOM 796 N N . TYR A 1 96 ? -18.125 7.324 10.742 1 98.12 96 TYR A N 1
ATOM 797 C CA . TYR A 1 96 ? -18.375 8.094 11.953 1 98.12 96 TYR A CA 1
ATOM 798 C C . TYR A 1 96 ? -17.828 9.508 11.828 1 98.12 96 TYR A C 1
ATOM 800 O O . TYR A 1 96 ? -18.531 10.484 12.125 1 98.12 96 TYR A O 1
ATOM 808 N N . ALA A 1 97 ? -16.625 9.633 11.367 1 97.44 97 ALA A N 1
ATOM 809 C CA . ALA A 1 97 ? -15.992 10.938 11.234 1 97.44 97 ALA A CA 1
ATOM 810 C C . ALA A 1 97 ? -16.734 11.805 10.211 1 97.44 97 ALA A C 1
ATOM 812 O O . ALA A 1 97 ? -16.922 13 10.43 1 97.44 97 ALA A O 1
ATOM 813 N N . MET A 1 98 ? -17.062 11.203 9.133 1 96.94 98 MET A N 1
ATOM 814 C CA . MET A 1 98 ? -17.797 11.945 8.109 1 96.94 98 MET A CA 1
ATOM 815 C C . MET A 1 98 ? -19.156 12.398 8.625 1 96.94 98 MET A C 1
ATOM 817 O O . MET A 1 98 ? -19.594 13.508 8.328 1 96.94 98 MET A O 1
ATOM 821 N N . HIS A 1 99 ? -19.781 11.594 9.391 1 94.88 99 HIS A N 1
ATOM 822 C CA . HIS A 1 99 ? -21.094 11.906 9.93 1 94.88 99 HIS A CA 1
ATOM 823 C C . HIS A 1 99 ? -21 13.008 10.984 1 94.88 99 HIS A C 1
ATOM 825 O O . HIS A 1 99 ? -21.859 13.891 11.039 1 94.88 99 HIS A O 1
ATOM 831 N N . THR A 1 100 ? -19.953 13.031 11.766 1 95 100 THR A N 1
ATOM 832 C CA . THR A 1 100 ? -19.844 13.969 12.875 1 95 100 THR A CA 1
ATOM 833 C C . THR A 1 100 ? -19 15.18 12.484 1 95 100 THR A C 1
ATOM 835 O O . THR A 1 100 ? -18.953 16.172 13.211 1 95 100 THR A O 1
ATOM 838 N N . GLY A 1 101 ? -18.266 15.062 11.438 1 93.5 101 GLY A N 1
ATOM 839 C CA . GLY A 1 101 ? -17.406 16.156 10.992 1 93.5 101 GLY A CA 1
ATOM 840 C C . GLY A 1 101 ? -16.047 16.125 11.641 1 93.5 101 GLY A C 1
ATOM 841 O O . GLY A 1 101 ? -15.422 17.172 11.828 1 93.5 101 GLY A O 1
ATOM 842 N N . GLY A 1 102 ? -15.609 15.039 11.977 1 92.81 102 GLY A N 1
ATOM 843 C CA . GLY A 1 102 ? -14.336 14.922 12.672 1 92.81 102 GLY A CA 1
ATOM 844 C C . GLY A 1 102 ? -13.141 15.039 11.742 1 92.81 102 GLY A C 1
ATOM 845 O O . GLY A 1 102 ? -12.938 14.188 10.867 1 92.81 102 GLY A O 1
ATOM 846 N N . SER A 1 103 ? -12.328 16.016 11.992 1 94 103 SER A N 1
ATOM 847 C CA . SER A 1 103 ? -11.148 16.234 11.18 1 94 103 SER A CA 1
ATOM 848 C C . SER A 1 103 ? -10.016 15.281 11.555 1 94 103 SER A C 1
ATOM 850 O O . SER A 1 103 ? -9.039 15.148 10.82 1 94 103 SER A O 1
ATOM 852 N N . TRP A 1 104 ? -10.188 14.633 12.727 1 94.94 104 TRP A N 1
ATOM 853 C CA . TRP A 1 104 ? -9.172 13.711 13.203 1 94.94 104 TRP A CA 1
ATOM 854 C C . TRP A 1 104 ? -8.992 12.547 12.234 1 94.94 104 TRP A C 1
ATOM 856 O O . TRP A 1 104 ? -8.008 11.805 12.312 1 94.94 104 TRP A O 1
ATOM 866 N N . ILE A 1 105 ? -9.828 12.359 11.227 1 97.94 105 ILE A N 1
ATOM 867 C CA . ILE A 1 105 ? -9.805 11.25 10.273 1 97.94 105 ILE A CA 1
ATOM 868 C C . ILE A 1 105 ? -8.781 11.531 9.18 1 97.94 105 ILE A C 1
ATOM 870 O O . ILE A 1 105 ? -8.445 10.641 8.391 1 97.94 105 ILE A O 1
ATOM 874 N N . ARG A 1 106 ? -8.281 12.734 9.078 1 98 106 ARG A N 1
ATOM 875 C CA . ARG A 1 106 ? -7.453 13.172 7.953 1 98 106 ARG A CA 1
ATOM 876 C C . ARG A 1 106 ? -6.25 12.25 7.773 1 98 106 ARG A C 1
ATOM 878 O O . ARG A 1 106 ? -6.078 11.648 6.711 1 98 106 ARG A O 1
ATOM 885 N N . ILE A 1 107 ? -5.438 12.07 8.789 1 98.44 107 ILE A N 1
ATOM 886 C CA . ILE A 1 107 ? -4.211 11.281 8.68 1 98.44 107 ILE A CA 1
ATOM 887 C C . ILE A 1 107 ? -4.559 9.797 8.547 1 98.44 107 ILE A C 1
ATOM 889 O O . ILE A 1 107 ? -4.094 9.125 7.629 1 98.44 107 ILE A O 1
ATOM 893 N N . PRO A 1 108 ? -5.461 9.297 9.406 1 98.69 108 PRO A N 1
ATOM 894 C CA . PRO A 1 108 ? -5.859 7.902 9.195 1 98.69 108 PRO A CA 1
ATOM 895 C C . PRO A 1 108 ? -6.441 7.664 7.805 1 98.69 108 PRO A C 1
ATOM 897 O O . PRO A 1 108 ? -6.234 6.598 7.223 1 98.69 108 PRO A O 1
ATOM 900 N N . GLY A 1 109 ? -7.133 8.641 7.352 1 98.88 109 GLY A N 1
ATOM 901 C CA . GLY A 1 109 ? -7.723 8.5 6.031 1 98.88 109 GLY A CA 1
ATOM 902 C C . GLY A 1 109 ? -6.695 8.461 4.918 1 98.88 109 GLY A C 1
ATOM 903 O O . GLY A 1 109 ? -6.828 7.695 3.965 1 98.88 109 GLY A O 1
ATOM 904 N N . ILE A 1 110 ? -5.684 9.258 5.012 1 98.88 110 ILE A N 1
ATOM 905 C CA . ILE A 1 110 ? -4.602 9.258 4.031 1 98.88 110 ILE A CA 1
ATOM 906 C C . ILE A 1 110 ? -3.881 7.91 4.059 1 98.88 110 ILE A C 1
ATOM 908 O O . ILE A 1 110 ? -3.578 7.34 3.008 1 98.88 110 ILE A O 1
ATOM 912 N N . ILE A 1 111 ? -3.67 7.414 5.234 1 98.94 111 ILE A N 1
ATOM 913 C CA . ILE A 1 111 ? -3.031 6.113 5.395 1 98.94 111 ILE A CA 1
ATOM 914 C C . ILE A 1 111 ? -3.9 5.031 4.758 1 98.94 111 ILE A C 1
ATOM 916 O O . ILE A 1 111 ? -3.412 4.219 3.967 1 98.94 111 ILE A O 1
ATOM 920 N N . TYR A 1 112 ? -5.152 5.074 5.023 1 98.94 112 TYR A N 1
ATOM 921 C CA . TYR A 1 112 ? -6.098 4.102 4.484 1 98.94 112 TYR A CA 1
ATOM 922 C C . TYR A 1 112 ? -6.113 4.145 2.963 1 98.94 112 TYR A C 1
ATOM 924 O O . TYR A 1 112 ? -5.922 3.117 2.305 1 98.94 112 TYR A O 1
ATOM 932 N N . GLY A 1 113 ? -6.367 5.309 2.463 1 98.94 113 GLY A N 1
ATOM 933 C CA . GLY A 1 113 ? -6.488 5.422 1.02 1 98.94 113 GLY A CA 1
ATOM 934 C C . GLY A 1 113 ? -5.23 5 0.28 1 98.94 113 GLY A C 1
ATOM 935 O O . GLY A 1 113 ? -5.309 4.348 -0.764 1 98.94 113 GLY A O 1
ATOM 936 N N . THR A 1 114 ? -4.105 5.367 0.804 1 98.94 114 THR A N 1
ATOM 937 C CA . THR A 1 114 ? -2.832 4.988 0.208 1 98.94 114 THR A CA 1
ATOM 938 C C . THR A 1 114 ? -2.645 3.475 0.25 1 98.94 114 THR A C 1
ATOM 940 O O . THR A 1 114 ? -2.248 2.865 -0.746 1 98.94 114 THR A O 1
ATOM 943 N N . HIS A 1 115 ? -2.93 2.895 1.365 1 98.94 115 HIS A N 1
ATOM 944 C CA . HIS A 1 115 ? -2.844 1.45 1.548 1 98.94 115 HIS A CA 1
ATOM 945 C C . HIS A 1 115 ? -3.709 0.714 0.53 1 98.94 115 HIS A C 1
ATOM 947 O O . HIS A 1 115 ? -3.227 -0.175 -0.174 1 98.94 115 HIS A O 1
ATOM 953 N N . VAL A 1 116 ? -4.93 1.145 0.405 1 98.94 116 VAL A N 1
ATOM 954 C CA . VAL A 1 116 ? -5.859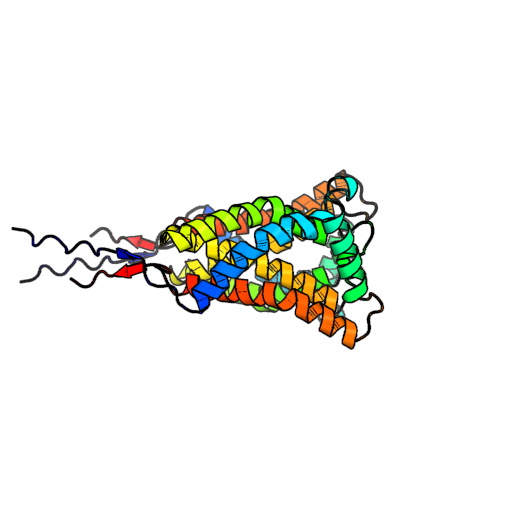 0.453 -0.481 1 98.94 116 VAL A CA 1
ATOM 955 C C . VAL A 1 116 ? -5.422 0.634 -1.933 1 98.94 116 VAL A C 1
ATOM 957 O O . VAL A 1 116 ? -5.395 -0.327 -2.705 1 98.94 116 VAL A O 1
ATOM 960 N N . ALA A 1 117 ? -5.086 1.833 -2.258 1 98.94 117 ALA A N 1
ATOM 961 C CA . ALA A 1 117 ? -4.645 2.076 -3.631 1 98.94 117 ALA A CA 1
ATOM 962 C C . ALA A 1 117 ? -3.451 1.198 -3.988 1 98.94 117 ALA A C 1
ATOM 964 O O . ALA A 1 117 ? -3.391 0.64 -5.086 1 98.94 117 ALA A O 1
ATOM 965 N N . THR A 1 118 ? -2.549 1.081 -3.064 1 98.94 118 THR A N 1
ATOM 966 C CA . THR A 1 118 ? -1.368 0.256 -3.301 1 98.94 118 THR A CA 1
ATOM 967 C C . THR A 1 118 ? -1.764 -1.198 -3.539 1 98.94 118 THR A C 1
ATOM 969 O O . THR A 1 118 ? -1.246 -1.847 -4.453 1 98.94 118 THR A O 1
ATOM 972 N N . THR A 1 119 ? -2.65 -1.743 -2.791 1 98.94 119 THR A N 1
ATOM 973 C CA . THR A 1 119 ? -3.072 -3.129 -2.963 1 98.94 119 THR A CA 1
ATOM 974 C C . THR A 1 119 ? -3.732 -3.326 -4.324 1 98.94 119 THR A C 1
ATOM 976 O O . THR A 1 119 ? -3.496 -4.336 -4.992 1 98.94 119 THR A O 1
ATOM 979 N N . VAL A 1 120 ? -4.523 -2.379 -4.734 1 98.94 120 VAL A N 1
ATOM 980 C CA . VAL A 1 120 ? -5.301 -2.553 -5.957 1 98.94 120 VAL A CA 1
ATOM 981 C C . VAL A 1 120 ? -4.387 -2.42 -7.172 1 98.94 120 VAL A C 1
ATOM 983 O O . VAL A 1 120 ? -4.629 -3.039 -8.211 1 98.94 120 VAL A O 1
ATOM 986 N N . VAL A 1 121 ? -3.307 -1.697 -7.066 1 98.88 121 VAL A N 1
ATOM 987 C CA . VAL A 1 121 ? -2.33 -1.628 -8.148 1 98.88 121 VAL A CA 1
ATOM 988 C C . VAL A 1 121 ? -1.812 -3.027 -8.469 1 98.88 121 VAL A C 1
ATOM 990 O O . VAL A 1 121 ? -1.735 -3.418 -9.633 1 98.88 121 VAL A O 1
ATOM 993 N N . ALA A 1 122 ? -1.474 -3.77 -7.453 1 98.88 122 ALA A N 1
ATOM 994 C CA . ALA A 1 122 ? -0.991 -5.133 -7.668 1 98.88 122 ALA A CA 1
ATOM 995 C C . ALA A 1 122 ? -2.082 -6.016 -8.266 1 98.88 122 ALA A C 1
ATOM 997 O O . ALA A 1 122 ? -1.814 -6.824 -9.156 1 98.88 122 ALA A O 1
ATOM 998 N N . VAL A 1 123 ? -3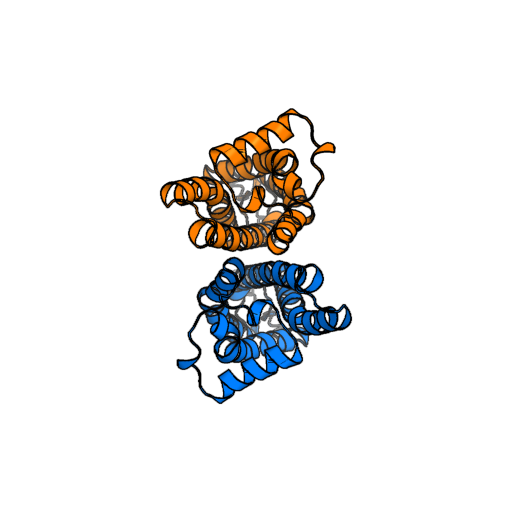.277 -5.816 -7.805 1 98.88 123 VAL A N 1
ATOM 999 C CA . VAL A 1 123 ? -4.402 -6.617 -8.289 1 98.88 123 VAL A CA 1
ATOM 1000 C C . VAL A 1 123 ? -4.66 -6.312 -9.758 1 98.88 123 VAL A C 1
ATOM 1002 O O . VAL A 1 123 ? -4.805 -7.227 -10.57 1 98.88 123 VAL A O 1
ATOM 1005 N N . LEU A 1 124 ? -4.684 -5.051 -10.086 1 98.81 124 LEU A N 1
ATOM 1006 C CA . LEU A 1 124 ? -4.941 -4.664 -11.461 1 98.81 124 LEU A CA 1
ATOM 1007 C C . LEU A 1 124 ? -3.809 -5.121 -12.375 1 98.81 124 LEU A C 1
ATOM 1009 O O . LEU A 1 124 ? -4.047 -5.488 -13.531 1 98.81 124 LEU A O 1
ATOM 1013 N N . ALA A 1 125 ? -2.602 -5.055 -11.875 1 98.75 125 ALA A N 1
ATOM 1014 C CA . ALA A 1 125 ? -1.482 -5.574 -12.656 1 98.75 125 ALA A CA 1
ATOM 1015 C C . ALA A 1 125 ? -1.674 -7.055 -12.977 1 98.75 125 ALA A C 1
ATOM 1017 O O . ALA A 1 125 ? -1.45 -7.488 -14.109 1 98.75 125 ALA A O 1
ATOM 1018 N N . GLU A 1 126 ? -2.08 -7.852 -12.008 1 98.5 126 GLU A N 1
ATOM 1019 C CA . GLU A 1 126 ? -2.312 -9.281 -12.203 1 98.5 126 GLU A CA 1
ATOM 1020 C C . GLU A 1 126 ? -3.457 -9.516 -13.188 1 98.5 126 GLU A C 1
ATOM 1022 O O . GLU A 1 126 ? -3.371 -10.391 -14.047 1 98.5 126 GLU A O 1
ATOM 1027 N N . VAL A 1 127 ? -4.465 -8.703 -13.047 1 97.94 127 VAL A N 1
ATOM 1028 C CA . VAL A 1 127 ? -5.641 -8.852 -13.898 1 97.94 127 VAL A CA 1
ATOM 1029 C C . VAL A 1 127 ? -5.273 -8.539 -15.352 1 97.94 127 VAL A C 1
ATOM 1031 O O . VAL A 1 127 ? -5.652 -9.273 -16.266 1 97.94 127 VAL A O 1
ATOM 1034 N N . LEU A 1 128 ? -4.543 -7.555 -15.562 1 98.25 128 LEU A N 1
ATOM 1035 C CA . LEU A 1 128 ? -4.293 -7.051 -16.906 1 98.25 128 LEU A CA 1
ATOM 1036 C C . LEU A 1 128 ? -3.086 -7.742 -17.531 1 98.25 128 LEU A C 1
ATOM 1038 O O . LEU A 1 128 ? -3.049 -7.961 -18.75 1 98.25 128 LEU A O 1
ATOM 1042 N N . CYS A 1 129 ? -2.107 -8.148 -16.703 1 97.94 129 CYS A N 1
ATOM 1043 C CA . CYS A 1 129 ? -0.84 -8.602 -17.266 1 97.94 129 CYS A CA 1
ATOM 1044 C C . CYS A 1 129 ? -0.529 -10.031 -16.828 1 97.94 129 CYS A C 1
ATOM 1046 O O . CYS A 1 129 ? 0.427 -10.641 -17.328 1 97.94 129 CYS A O 1
ATOM 1048 N N . GLY A 1 130 ? -1.314 -10.547 -15.906 1 96.56 130 GLY A N 1
ATOM 1049 C CA . GLY A 1 130 ? -1.096 -11.922 -15.492 1 96.56 130 GLY A CA 1
ATOM 1050 C C . GLY A 1 130 ? -1.386 -12.93 -16.594 1 96.56 130 GLY A C 1
ATOM 1051 O O . GLY A 1 130 ? -2.125 -12.633 -17.531 1 96.56 130 GLY A O 1
ATOM 1052 N N . GLU A 1 131 ? -0.754 -14.102 -16.484 1 95.12 131 GLU A N 1
ATOM 1053 C CA . GLU A 1 131 ? -0.944 -15.172 -17.453 1 95.12 131 GLU A CA 1
ATOM 1054 C C . GLU A 1 131 ? -1.956 -16.203 -16.969 1 95.12 131 GLU A C 1
ATOM 1056 O O . GLU A 1 131 ? -1.58 -17.281 -16.531 1 95.12 131 GLU A O 1
ATOM 1061 N N . TYR A 1 132 ? -3.223 -15.812 -17.156 1 96.25 132 TYR A N 1
ATOM 1062 C CA . TYR A 1 132 ? -4.293 -16.672 -16.656 1 96.25 132 TYR A CA 1
ATOM 1063 C C . TYR A 1 132 ? -5.152 -17.188 -17.797 1 96.25 132 TYR A C 1
ATOM 1065 O O . TYR A 1 132 ? -6.195 -17.812 -17.562 1 96.25 132 TYR A O 1
ATOM 1073 N N . GLY A 1 133 ? -4.793 -16.875 -19.016 1 96.44 133 GLY A N 1
ATOM 1074 C CA . GLY A 1 133 ? -5.527 -17.375 -20.172 1 96.44 133 GLY A CA 1
ATOM 1075 C C . GLY A 1 133 ? -6.82 -16.609 -20.422 1 96.44 133 GLY A C 1
ATOM 1076 O O . GLY A 1 133 ? -7.734 -17.141 -21.062 1 96.44 133 GLY A O 1
ATOM 1077 N N . LEU A 1 134 ? -6.941 -15.391 -19.953 1 97.19 134 LEU A N 1
ATOM 1078 C CA . LEU A 1 134 ? -8.117 -14.555 -20.156 1 97.19 134 LEU A CA 1
ATOM 1079 C C . LEU A 1 134 ? -8.023 -13.781 -21.469 1 97.19 134 LEU A C 1
ATOM 1081 O O . LEU A 1 134 ? -6.938 -13.344 -21.844 1 97.19 134 LEU A O 1
ATOM 1085 N N . SER A 1 135 ? -9.18 -13.555 -22.094 1 97.81 135 SER A N 1
ATOM 1086 C CA . SER A 1 135 ? -9.234 -12.68 -23.25 1 97.81 135 SER A CA 1
ATOM 1087 C C . SER A 1 135 ? -9.102 -11.219 -22.859 1 97.81 135 SER A C 1
ATOM 1089 O O . SER A 1 135 ? -9.289 -10.867 -21.688 1 97.81 135 SER A O 1
ATOM 1091 N N . TRP A 1 136 ? -8.828 -10.383 -23.844 1 97.44 136 TRP A N 1
ATOM 1092 C CA . TRP A 1 136 ? -8.734 -8.953 -23.562 1 97.44 136 TRP A CA 1
ATOM 1093 C C . TRP A 1 136 ? -10.07 -8.406 -23.078 1 97.44 136 TRP A C 1
ATOM 1095 O O . TRP A 1 136 ? -10.109 -7.523 -22.219 1 97.44 136 TRP A O 1
ATOM 1105 N N . LYS A 1 137 ? -11.117 -8.883 -23.609 1 98.06 137 LYS A N 1
ATOM 1106 C CA . LYS A 1 137 ? -12.445 -8.453 -23.172 1 98.06 137 LYS A CA 1
ATOM 1107 C C . LYS A 1 137 ? -12.703 -8.844 -21.719 1 98.06 137 LYS A C 1
ATOM 1109 O O . LYS A 1 137 ? -13.227 -8.039 -20.953 1 98.06 137 LYS A O 1
ATOM 1114 N N . ASP A 1 138 ? -12.32 -10.07 -21.375 1 98.38 138 ASP A N 1
ATOM 1115 C CA . ASP A 1 138 ? -12.492 -10.531 -20 1 98.38 138 ASP A CA 1
ATOM 1116 C C . ASP A 1 138 ? -11.641 -9.711 -19.031 1 98.38 138 ASP A C 1
ATOM 1118 O O . ASP A 1 138 ? -12.086 -9.359 -17.938 1 98.38 138 ASP A O 1
ATOM 1122 N N . LYS A 1 139 ? -10.453 -9.438 -19.484 1 98.5 139 LYS A N 1
ATOM 1123 C CA . LYS A 1 139 ? -9.562 -8.625 -18.656 1 98.5 139 LYS A CA 1
ATOM 1124 C C . LYS A 1 139 ? -10.156 -7.238 -18.406 1 98.5 139 LYS A C 1
ATOM 1126 O O . LYS A 1 139 ? -10.164 -6.75 -17.281 1 98.5 139 LYS A O 1
ATOM 1131 N N . ALA A 1 140 ? -10.609 -6.594 -19.453 1 98.38 140 ALA A N 1
ATOM 1132 C CA . ALA A 1 140 ? -11.203 -5.266 -19.328 1 98.38 140 ALA A CA 1
ATOM 1133 C C . ALA A 1 140 ? -12.438 -5.297 -18.438 1 98.38 140 ALA A C 1
ATOM 1135 O O . ALA A 1 140 ? -12.656 -4.387 -17.625 1 98.38 140 ALA A O 1
ATOM 1136 N N . TRP A 1 141 ? -13.211 -6.305 -18.609 1 98.38 141 TRP A N 1
ATOM 1137 C CA . TRP A 1 141 ? -14.414 -6.477 -17.812 1 98.38 141 TRP A CA 1
ATOM 1138 C C . TRP A 1 141 ? -14.07 -6.637 -16.344 1 98.38 141 TRP A C 1
ATOM 1140 O O . TRP A 1 141 ? -14.648 -5.957 -15.484 1 98.38 141 TRP A O 1
ATOM 1150 N N . LEU A 1 142 ? -13.125 -7.457 -16.062 1 98.56 142 LEU A N 1
ATOM 1151 C CA . LEU A 1 142 ? -12.695 -7.664 -14.68 1 98.56 142 LEU A CA 1
ATOM 1152 C C . LEU A 1 142 ? -12.016 -6.414 -14.125 1 98.56 142 LEU A C 1
ATOM 1154 O O . LEU A 1 142 ? -12.258 -6.031 -12.977 1 98.56 142 LEU A O 1
ATOM 1158 N N . ALA A 1 143 ? -11.242 -5.781 -14.953 1 98.69 143 ALA A N 1
ATOM 1159 C CA . ALA A 1 143 ? -10.578 -4.551 -14.531 1 98.69 143 ALA A CA 1
ATOM 1160 C C . ALA A 1 143 ? -11.602 -3.482 -14.148 1 98.69 143 ALA A C 1
ATOM 1162 O O . ALA A 1 143 ? -11.375 -2.711 -13.211 1 98.69 143 ALA A O 1
ATOM 1163 N N . SER A 1 144 ? -12.672 -3.457 -14.867 1 98.44 144 SER A N 1
ATOM 1164 C CA . SER A 1 144 ? -13.695 -2.461 -14.586 1 98.44 144 SER A CA 1
ATOM 1165 C C . SER A 1 144 ? -14.32 -2.689 -13.211 1 98.44 144 SER A C 1
ATOM 1167 O O . SER A 1 144 ? -14.812 -1.75 -12.586 1 98.44 144 SER A O 1
ATOM 1169 N N . VAL A 1 145 ? -14.297 -3.877 -12.727 1 97.69 145 VAL A N 1
ATOM 1170 C CA . VAL A 1 145 ? -14.805 -4.211 -11.406 1 97.69 145 VAL A CA 1
ATOM 1171 C C . VAL A 1 145 ? -13.844 -3.688 -10.336 1 97.69 145 VAL A C 1
ATOM 1173 O O . VAL A 1 145 ? -14.281 -3.199 -9.289 1 97.69 145 VAL A O 1
ATOM 1176 N N . TYR A 1 146 ? -12.57 -3.732 -10.594 1 98.44 146 TYR A N 1
ATOM 1177 C CA . TYR A 1 146 ? -11.555 -3.385 -9.609 1 98.44 146 TYR A CA 1
ATOM 1178 C C . TYR A 1 146 ? -11.266 -1.889 -9.625 1 98.44 146 TYR A C 1
ATOM 1180 O O . TYR A 1 146 ? -10.867 -1.314 -8.609 1 98.44 146 TYR A O 1
ATOM 1188 N N . LEU A 1 147 ? -11.539 -1.242 -10.672 1 98.5 147 LEU A N 1
ATOM 1189 C CA . LEU A 1 147 ? -11.078 0.122 -10.906 1 98.5 147 LEU A CA 1
ATOM 1190 C C . LEU A 1 147 ? -11.688 1.084 -9.891 1 98.5 147 LEU A C 1
ATOM 1192 O O . LEU A 1 147 ? -10.984 1.944 -9.352 1 98.5 147 LEU A O 1
ATOM 1196 N N . PRO A 1 148 ? -12.953 0.954 -9.508 1 98.12 148 PRO A N 1
ATOM 1197 C CA . PRO A 1 148 ? -13.508 1.874 -8.516 1 98.12 148 PRO A CA 1
ATOM 1198 C C . PRO A 1 148 ? -12.797 1.787 -7.164 1 98.12 148 PRO A C 1
ATOM 1200 O O . PRO A 1 148 ? -12.68 2.793 -6.461 1 98.12 148 PRO A O 1
ATOM 1203 N N . TRP A 1 149 ? -12.305 0.67 -6.891 1 98.06 149 TRP A N 1
ATOM 1204 C CA . TRP A 1 149 ? -11.648 0.45 -5.605 1 98.06 149 TRP A CA 1
ATOM 1205 C C . TRP A 1 149 ? -10.234 1.025 -5.605 1 98.06 149 TRP A C 1
ATOM 1207 O O . TRP A 1 149 ? -9.586 1.084 -4.559 1 98.06 149 TRP A O 1
ATOM 1217 N N . LEU A 1 150 ? -9.805 1.44 -6.727 1 98.75 150 LEU A N 1
ATOM 1218 C CA . LEU A 1 150 ? -8.578 2.223 -6.828 1 98.75 150 LEU A CA 1
ATOM 1219 C C . LEU A 1 150 ? -8.883 3.715 -6.855 1 98.75 150 LEU A C 1
ATOM 1221 O O . LEU A 1 150 ? -8.297 4.488 -6.098 1 98.75 150 LEU A O 1
ATOM 1225 N N . VAL A 1 151 ? -9.828 4.113 -7.652 1 98.88 151 VAL A N 1
ATOM 1226 C CA . VAL A 1 151 ? -10.109 5.516 -7.941 1 98.88 151 VAL A CA 1
ATOM 1227 C C . VAL A 1 151 ? -10.672 6.199 -6.699 1 98.88 151 VAL A C 1
ATOM 1229 O O . VAL A 1 151 ? -10.219 7.285 -6.324 1 98.88 151 VAL A O 1
ATOM 1232 N N . ILE A 1 152 ? -11.578 5.594 -6.027 1 98.88 152 ILE A N 1
ATOM 1233 C CA . ILE A 1 152 ? -12.273 6.238 -4.918 1 98.88 152 ILE A CA 1
ATOM 1234 C C . ILE A 1 152 ? -11.305 6.457 -3.758 1 98.88 152 ILE A C 1
ATOM 1236 O O . ILE A 1 152 ? -11.211 7.559 -3.215 1 98.88 152 ILE A O 1
ATOM 1240 N N . PRO A 1 153 ? -10.531 5.473 -3.398 1 98.88 153 PRO A N 1
ATOM 1241 C CA . PRO A 1 153 ? -9.531 5.734 -2.359 1 98.88 153 PRO A CA 1
ATOM 1242 C C . PRO A 1 153 ? -8.531 6.812 -2.766 1 98.88 153 PRO A C 1
ATOM 1244 O O . PRO A 1 153 ? -8.078 7.59 -1.92 1 98.88 153 PRO A O 1
ATOM 1247 N N . LEU A 1 154 ? -8.18 6.863 -4.016 1 98.88 154 LEU A N 1
ATOM 1248 C CA . LEU A 1 154 ? -7.254 7.902 -4.457 1 98.88 154 LEU A CA 1
ATOM 1249 C C . LEU A 1 154 ? -7.883 9.289 -4.309 1 98.88 154 LEU A C 1
ATOM 1251 O O . LEU A 1 154 ? -7.207 10.234 -3.904 1 98.88 154 LEU A O 1
ATOM 1255 N N . THR A 1 155 ? -9.141 9.422 -4.648 1 98.88 155 THR A N 1
ATOM 1256 C CA . THR A 1 155 ? -9.812 10.703 -4.477 1 98.88 155 THR A CA 1
ATOM 1257 C C . THR A 1 155 ? -9.945 11.047 -2.996 1 98.88 155 THR A C 1
ATOM 1259 O O . THR A 1 155 ? -9.914 12.219 -2.619 1 98.88 155 THR A O 1
ATOM 1262 N N . TYR A 1 156 ? -10.117 10.039 -2.17 1 98.81 156 TYR A N 1
ATOM 1263 C CA . TYR A 1 156 ? -10.18 10.242 -0.728 1 98.81 156 TYR A CA 1
ATOM 1264 C C . TYR A 1 156 ? -8.859 10.812 -0.206 1 98.81 156 TYR A C 1
ATOM 1266 O O . TYR A 1 156 ? -8.859 11.797 0.541 1 98.81 156 TYR A O 1
ATOM 1274 N N . VAL A 1 157 ? -7.762 10.234 -0.655 1 98.88 157 VAL A N 1
ATOM 1275 C CA . VAL A 1 157 ? -6.441 10.727 -0.287 1 98.88 157 VAL A CA 1
ATOM 1276 C C . VAL A 1 157 ? -6.27 12.164 -0.79 1 98.88 157 VAL A C 1
ATOM 1278 O O . VAL A 1 157 ? -5.766 13.023 -0.066 1 98.88 157 VAL A O 1
ATOM 1281 N N . TRP A 1 158 ? -6.695 12.367 -1.989 1 98.62 158 TRP A N 1
ATOM 1282 C CA . TRP A 1 158 ? -6.586 13.695 -2.588 1 98.62 158 TRP A CA 1
ATOM 1283 C C . TRP A 1 158 ? -7.332 14.727 -1.756 1 98.62 158 TRP A C 1
ATOM 1285 O O . TRP A 1 158 ? -6.785 15.789 -1.435 1 98.62 158 TRP A O 1
ATOM 1295 N N . LYS A 1 159 ? -8.492 14.453 -1.399 1 98 159 LYS A N 1
ATOM 1296 C CA . LYS A 1 159 ? -9.297 15.367 -0.6 1 98 159 LYS A CA 1
ATOM 1297 C C . LYS A 1 159 ? -8.641 15.648 0.747 1 98 159 LYS A C 1
ATOM 1299 O O . LYS A 1 159 ? -8.5 16.812 1.15 1 98 159 LYS A O 1
ATOM 1304 N N . LEU A 1 160 ? -8.242 14.617 1.388 1 98.12 160 LEU A N 1
ATOM 1305 C CA . LEU A 1 160 ? -7.691 14.758 2.732 1 98.12 160 LEU A CA 1
ATOM 1306 C C . LEU A 1 160 ? -6.316 15.422 2.693 1 98.12 160 LEU A C 1
ATOM 1308 O O . LEU A 1 160 ? -5.934 16.125 3.633 1 98.12 160 LEU A O 1
ATOM 1312 N N . ALA A 1 161 ? -5.613 15.195 1.604 1 97.44 161 ALA A N 1
ATOM 1313 C CA . ALA A 1 161 ? -4.281 15.789 1.47 1 97.44 161 ALA A CA 1
ATOM 1314 C C . ALA A 1 161 ? -4.363 17.312 1.35 1 97.44 161 ALA A C 1
ATOM 1316 O O . ALA A 1 161 ? -3.49 18.016 1.844 1 97.44 161 ALA A O 1
ATOM 1317 N N . PHE A 1 162 ? -5.398 17.797 0.785 1 95.44 162 PHE A N 1
ATOM 1318 C CA . PHE A 1 162 ? -5.441 19.219 0.47 1 95.44 162 PHE A CA 1
ATOM 1319 C C . PHE A 1 162 ? -6.426 19.953 1.381 1 95.44 162 PHE A C 1
ATOM 1321 O O . PHE A 1 162 ? -6.57 21.172 1.299 1 95.44 162 PHE A O 1
ATOM 1328 N N . ASP A 1 163 ? -7.066 19.234 2.242 1 93.38 163 ASP A N 1
ATOM 1329 C CA . ASP A 1 163 ? -8.016 19.859 3.162 1 93.38 163 ASP A CA 1
ATOM 1330 C C . ASP A 1 163 ? -7.715 19.469 4.605 1 93.38 163 ASP A C 1
ATOM 1332 O O . ASP A 1 163 ? -8.062 18.375 5.039 1 93.38 163 ASP A O 1
ATOM 1336 N N . PRO A 1 164 ? -7.211 20.422 5.34 1 91.12 164 PRO A N 1
ATOM 1337 C CA . PRO A 1 164 ? -6.902 20.109 6.738 1 91.12 164 PRO A CA 1
ATOM 1338 C C . PRO A 1 164 ? -8.156 19.906 7.586 1 91.12 164 PRO A C 1
ATOM 1340 O O . PRO A 1 164 ? -8.086 19.344 8.68 1 91.12 164 PRO A O 1
ATOM 1343 N N . HIS A 1 165 ? -9.312 20.406 7.117 1 91.69 165 HIS A N 1
ATOM 1344 C CA . HIS A 1 165 ? -10.594 20.234 7.793 1 91.69 165 HIS A CA 1
ATOM 1345 C C . HIS A 1 165 ? -11.664 19.719 6.832 1 91.69 165 HIS A C 1
ATOM 1347 O O . HIS A 1 165 ? -12.625 20.438 6.531 1 91.69 165 HIS A O 1
ATOM 1353 N N . PRO A 1 166 ? -11.57 18.453 6.453 1 92.5 166 PRO A N 1
ATOM 1354 C CA . PRO A 1 166 ? -12.312 17.953 5.297 1 92.5 166 PRO A CA 1
ATOM 1355 C C . PRO A 1 166 ? -13.828 17.938 5.531 1 92.5 166 PRO A C 1
ATOM 1357 O O . PRO A 1 166 ? -14.602 17.938 4.57 1 92.5 166 PRO A O 1
ATOM 1360 N N . TYR A 1 167 ? -14.312 18.047 6.703 1 92.31 167 TYR A N 1
ATOM 1361 C CA . TYR A 1 167 ? -15.75 17.938 6.895 1 92.31 167 TYR A CA 1
ATOM 1362 C C . TYR A 1 167 ? -16.281 19.078 7.758 1 92.31 167 TYR A C 1
ATOM 1364 O O . TYR A 1 167 ? -17.359 18.969 8.336 1 92.31 167 TYR A O 1
ATOM 1372 N N . ARG A 1 168 ? -15.453 20.062 7.809 1 88.81 168 ARG A N 1
ATOM 1373 C CA . ARG A 1 168 ? -15.852 21.219 8.617 1 88.81 168 ARG A CA 1
ATOM 1374 C C . ARG A 1 168 ? -15.742 22.516 7.812 1 88.81 168 ARG A C 1
ATOM 1376 O O . ARG A 1 168 ? -14.977 22.594 6.855 1 88.81 168 ARG A O 1
ATOM 1383 N N . LYS A 1 169 ? -16.625 23.406 8.227 1 86.5 169 LYS A N 1
ATOM 1384 C CA . LYS A 1 169 ? -16.547 24.781 7.719 1 86.5 169 LYS A CA 1
ATOM 1385 C C . LYS A 1 169 ? -16.547 25.797 8.859 1 86.5 169 LYS A C 1
ATOM 1387 O O . LYS A 1 169 ? -17.016 25.5 9.961 1 86.5 169 LYS A O 1
ATOM 1392 N N . LEU A 1 170 ? -15.875 26.922 8.688 1 84.62 170 LEU A N 1
ATOM 1393 C CA . LEU A 1 170 ? -15.875 28 9.68 1 84.62 170 LEU A CA 1
ATOM 1394 C C . LEU A 1 170 ? -17.266 28.594 9.828 1 84.62 170 LEU A C 1
ATOM 1396 O O . LEU A 1 170 ? -17.953 28.859 8.836 1 84.62 170 LEU A O 1
ATOM 1400 N N . LYS A 1 171 ? -17.594 28.688 11.148 1 80.5 171 LYS A N 1
ATOM 1401 C CA . LYS A 1 171 ? -18.875 29.312 11.398 1 80.5 171 LYS A CA 1
ATOM 1402 C C . LYS A 1 171 ? -18.844 30.812 11.07 1 80.5 171 LYS A C 1
ATOM 1404 O O . LYS A 1 171 ? -17.922 31.516 11.484 1 80.5 171 LYS A O 1
ATOM 1409 N N . GLN A 1 172 ? -19.562 31.234 10.094 1 70.81 172 GLN A N 1
ATOM 1410 C CA . GLN A 1 172 ? -19.688 32.656 9.805 1 70.81 172 GLN A CA 1
ATOM 1411 C C . GLN A 1 172 ? -20.656 33.312 10.781 1 70.81 172 GLN A C 1
ATOM 1413 O O . GLN A 1 172 ? -21.766 32.844 10.992 1 70.81 172 GLN A O 1
ATOM 1418 N N . ASP A 1 173 ? -20.266 34 11.859 1 54.84 173 ASP A N 1
ATOM 1419 C CA . ASP A 1 173 ? -21.188 34.812 12.672 1 54.84 173 ASP A CA 1
ATOM 1420 C C . ASP A 1 173 ? -22 35.75 11.797 1 54.84 173 ASP A C 1
ATOM 1422 O O . ASP A 1 173 ? -21.5 36.25 10.789 1 54.84 173 ASP A O 1
ATOM 1426 N N . MET B 1 1 ? -1.148 50.5 18.359 1 33.66 1 MET B N 1
ATOM 1427 C CA . MET B 1 1 ? -0.066 49.719 17.75 1 33.66 1 MET B CA 1
ATOM 1428 C C . MET B 1 1 ? -0.306 48.219 17.891 1 33.66 1 MET B C 1
ATOM 1430 O O . MET B 1 1 ? -0.371 47.719 19.016 1 33.66 1 MET B O 1
ATOM 1434 N N . ALA B 1 2 ? -1.003 47.562 17.031 1 49.88 2 ALA B N 1
ATOM 1435 C CA . ALA B 1 2 ? -1.226 46.125 17.094 1 49.88 2 ALA B CA 1
ATOM 1436 C C . ALA B 1 2 ? 0.078 45.375 17.359 1 49.88 2 ALA B C 1
ATOM 1438 O O . ALA B 1 2 ? 1.105 45.656 16.75 1 49.88 2 ALA B O 1
ATOM 1439 N N . THR B 1 3 ? 0.354 44.875 18.547 1 47.28 3 THR B N 1
ATOM 1440 C CA . THR B 1 3 ? 1.526 44.031 18.766 1 47.28 3 THR B CA 1
ATOM 1441 C C . THR B 1 3 ? 1.723 43.062 17.625 1 47.28 3 THR B C 1
ATOM 1443 O O . THR B 1 3 ? 0.775 42.375 17.203 1 47.28 3 THR B O 1
ATOM 1446 N N . PRO B 1 4 ? 2.66 43.188 16.75 1 45.88 4 PRO B N 1
ATOM 1447 C CA . PRO B 1 4 ? 2.873 42.219 15.664 1 45.88 4 PRO B CA 1
ATOM 1448 C C . PRO B 1 4 ? 2.658 40.781 16.094 1 45.88 4 PRO B C 1
ATOM 1450 O O . PRO B 1 4 ? 3.139 40.375 17.156 1 45.88 4 PRO B O 1
ATOM 1453 N N . ARG B 1 5 ? 1.551 40.188 15.961 1 48.53 5 ARG B N 1
ATOM 1454 C CA . ARG B 1 5 ? 1.453 38.719 16.141 1 48.53 5 ARG B CA 1
ATOM 1455 C C . ARG B 1 5 ? 2.818 38.062 16 1 48.53 5 ARG B C 1
ATOM 1457 O O . ARG B 1 5 ? 3.492 38.25 14.984 1 48.53 5 ARG B O 1
ATOM 1464 N N . GLN B 1 6 ? 3.645 37.906 16.984 1 49.47 6 GLN B N 1
ATOM 1465 C CA . GLN B 1 6 ? 4.941 37.25 16.953 1 49.47 6 GLN B CA 1
ATOM 1466 C C . GLN B 1 6 ? 4.953 36.125 15.938 1 49.47 6 GLN B C 1
ATOM 1468 O O . GLN B 1 6 ? 4.219 35.125 16.078 1 49.47 6 GLN B O 1
ATOM 1473 N N . GLN B 1 7 ? 5.012 36.312 14.633 1 59.09 7 GLN B N 1
ATOM 1474 C CA . GLN B 1 7 ? 5.18 35.375 13.547 1 59.09 7 GLN B CA 1
ATOM 1475 C C . GLN B 1 7 ? 6.051 34.188 13.977 1 59.09 7 GLN B C 1
ATOM 1477 O O . GLN B 1 7 ? 7.18 34.375 14.43 1 59.09 7 GLN B O 1
ATOM 1482 N N . GLU B 1 8 ? 5.445 33.094 14.469 1 69 8 GLU B N 1
ATOM 1483 C CA . GLU B 1 8 ? 6.207 31.906 14.766 1 69 8 GLU B CA 1
ATOM 1484 C C . GLU B 1 8 ? 7.293 31.656 13.719 1 69 8 GLU B C 1
ATOM 1486 O O . GLU B 1 8 ? 7 31.562 12.523 1 69 8 GLU B O 1
ATOM 1491 N N . ARG B 1 9 ? 8.516 32.062 14.125 1 80.75 9 ARG B N 1
ATOM 1492 C CA . ARG B 1 9 ? 9.648 31.812 13.25 1 80.75 9 ARG B CA 1
ATOM 1493 C C . ARG B 1 9 ? 10.18 30.391 13.445 1 80.75 9 ARG B C 1
ATOM 1495 O O . ARG B 1 9 ? 10.555 30.016 14.555 1 80.75 9 ARG B O 1
ATOM 1502 N N . TRP B 1 10 ? 10.047 29.625 12.383 1 82.31 10 TRP B N 1
ATOM 1503 C CA . TRP B 1 10 ? 10.5 28.25 12.383 1 82.31 10 TRP B CA 1
ATOM 1504 C C . TRP B 1 10 ? 11.914 28.141 11.82 1 82.31 10 TRP B C 1
ATOM 1506 O O . TRP B 1 10 ? 12.258 28.828 10.852 1 82.31 10 TRP B O 1
ATOM 1516 N N . GLU B 1 11 ? 12.742 27.5 12.602 1 86.38 11 GLU B N 1
ATOM 1517 C CA . GLU B 1 11 ? 14.078 27.172 12.102 1 86.38 11 GLU B CA 1
ATOM 1518 C C . GLU B 1 11 ? 14.281 25.656 12.031 1 86.38 11 GLU B C 1
ATOM 1520 O O . GLU B 1 11 ? 13.508 24.891 12.602 1 86.38 11 GLU B O 1
ATOM 1525 N N . ARG B 1 12 ? 15.312 25.312 11.289 1 88.88 12 ARG B N 1
ATOM 1526 C CA . ARG B 1 12 ? 15.602 23.891 11.156 1 88.88 12 ARG B CA 1
ATOM 1527 C C . ARG B 1 12 ? 16.016 23.281 12.492 1 88.88 12 ARG B C 1
ATOM 1529 O O . ARG B 1 12 ? 16.859 23.859 13.195 1 88.88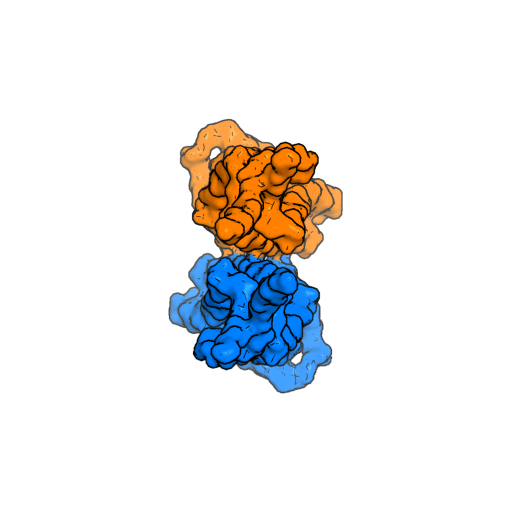 12 ARG B O 1
ATOM 1536 N N . ALA B 1 13 ? 15.422 22.156 12.82 1 89.75 13 ALA B N 1
ATOM 1537 C CA . ALA B 1 13 ? 15.758 21.438 14.055 1 89.75 13 ALA B CA 1
ATOM 1538 C C . ALA B 1 13 ? 16.922 20.484 13.828 1 89.75 13 ALA B C 1
ATOM 1540 O O . ALA B 1 13 ? 17.094 19.953 12.727 1 89.75 13 ALA B O 1
ATOM 1541 N N . PRO B 1 14 ? 17.75 20.297 14.852 1 91.06 14 PRO B N 1
ATOM 1542 C CA . PRO B 1 14 ? 18.766 19.25 14.734 1 91.06 14 PRO B CA 1
ATOM 1543 C C . PRO B 1 14 ? 18.172 17.859 14.555 1 91.06 14 PRO B C 1
ATOM 1545 O O . PRO B 1 14 ? 17.109 17.562 15.086 1 91.06 14 PRO B O 1
ATOM 1548 N N . PHE B 1 15 ? 18.906 17.062 13.805 1 94.12 15 PHE B N 1
ATOM 1549 C CA . PHE B 1 15 ? 18.438 15.695 13.547 1 94.12 15 PHE B CA 1
ATOM 1550 C C . PHE B 1 15 ? 18.422 14.875 14.828 1 94.12 15 PHE B C 1
ATOM 1552 O O . PHE B 1 15 ? 19.391 14.883 15.594 1 94.12 15 PHE B O 1
ATOM 1559 N N . SER B 1 16 ? 17.344 14.242 15.023 1 95.06 16 SER B N 1
ATOM 1560 C CA . SER B 1 16 ? 17.312 13.156 16 1 95.06 16 SER B CA 1
ATOM 1561 C C . SER B 1 16 ? 17.938 11.891 15.43 1 95.06 16 SER B C 1
ATOM 1563 O O . SER B 1 16 ? 18.266 11.828 14.25 1 95.06 16 SER B O 1
ATOM 1565 N N . LEU B 1 17 ? 18.109 10.852 16.297 1 97.06 17 LEU B N 1
ATOM 1566 C CA . LEU B 1 17 ? 18.594 9.562 15.828 1 97.06 17 LEU B CA 1
ATOM 1567 C C . LEU B 1 17 ? 17.672 8.992 14.75 1 97.06 17 LEU B C 1
ATOM 1569 O O . LEU B 1 17 ? 18.141 8.453 13.75 1 97.06 17 LEU B O 1
ATOM 1573 N N . LEU B 1 18 ? 16.453 9.078 14.992 1 97.56 18 LEU B N 1
ATOM 1574 C CA . LEU B 1 18 ? 15.477 8.57 14.039 1 97.56 18 LEU B CA 1
ATOM 1575 C C . LEU B 1 18 ? 15.578 9.32 12.711 1 97.56 18 LEU B C 1
ATOM 1577 O O . LEU B 1 18 ? 15.414 8.727 11.648 1 97.56 18 LEU B O 1
ATOM 1581 N N . ASP B 1 19 ? 15.836 10.609 12.773 1 97.62 19 ASP B N 1
ATOM 1582 C CA . ASP B 1 19 ? 16.031 11.391 11.555 1 97.62 19 ASP B CA 1
ATOM 1583 C C . ASP B 1 19 ? 17.234 10.883 10.766 1 97.62 19 ASP B C 1
ATOM 1585 O O . ASP B 1 19 ? 17.188 10.797 9.539 1 97.62 19 ASP B O 1
ATOM 1589 N N . TYR B 1 20 ? 18.266 10.578 11.5 1 98 20 TYR B N 1
ATOM 1590 C CA . TYR B 1 20 ? 19.438 10.047 10.836 1 98 20 TYR B CA 1
ATOM 1591 C C . TYR B 1 20 ? 19.141 8.711 10.172 1 98 20 TYR B C 1
ATOM 1593 O O . TYR B 1 20 ? 19.625 8.438 9.07 1 98 20 TYR B O 1
ATOM 1601 N N . VAL B 1 21 ? 18.438 7.879 10.836 1 98.62 21 VAL B N 1
ATOM 1602 C CA . VAL B 1 21 ? 18.062 6.582 10.281 1 98.62 21 VAL B CA 1
ATOM 1603 C C . VAL B 1 21 ? 17.266 6.773 8.992 1 98.62 21 VAL B C 1
ATOM 1605 O O . VAL B 1 21 ? 17.562 6.141 7.977 1 98.62 21 VAL B O 1
ATOM 1608 N N . HIS B 1 22 ? 16.281 7.684 9.047 1 98.81 22 HIS B N 1
ATOM 1609 C CA . HIS B 1 22 ? 15.484 7.941 7.848 1 98.81 22 HIS B CA 1
ATOM 1610 C C . HIS B 1 22 ? 16.344 8.508 6.727 1 98.81 22 HIS B C 1
ATOM 1612 O O . HIS B 1 22 ? 16.203 8.102 5.566 1 98.81 22 HIS B O 1
ATOM 1618 N N . TYR B 1 23 ? 17.188 9.406 7.086 1 98.56 23 TYR B N 1
ATOM 1619 C CA . TYR B 1 23 ? 18.047 10.031 6.094 1 98.56 23 TYR B CA 1
ATOM 1620 C C . TYR B 1 23 ? 18.953 9.008 5.422 1 98.56 23 TYR B C 1
ATOM 1622 O O . TYR B 1 23 ? 19.078 8.984 4.195 1 98.56 23 TYR B O 1
ATOM 1630 N N . ALA B 1 24 ? 19.594 8.164 6.203 1 98.62 24 ALA B N 1
ATOM 1631 C CA . ALA B 1 24 ? 20.422 7.094 5.668 1 98.62 24 ALA B CA 1
ATOM 1632 C C . ALA B 1 24 ? 19.609 6.113 4.836 1 98.62 24 ALA B C 1
ATOM 1634 O O . ALA B 1 24 ? 20.062 5.648 3.787 1 98.62 24 ALA B O 1
ATOM 1635 N N . TYR B 1 25 ? 18.5 5.801 5.305 1 98.81 25 TYR B N 1
ATOM 1636 C CA . TYR B 1 25 ? 17.594 4.895 4.613 1 98.81 25 TYR B CA 1
ATOM 1637 C C . TYR B 1 25 ? 17.281 5.402 3.207 1 98.81 25 TYR B C 1
ATOM 1639 O O . TYR B 1 25 ? 17.406 4.656 2.232 1 98.81 25 TYR B O 1
ATOM 1647 N N . PHE B 1 26 ? 16.844 6.645 3.08 1 98.88 26 PHE B N 1
ATOM 1648 C CA . PHE B 1 26 ? 16.516 7.195 1.772 1 98.88 26 PHE B CA 1
ATOM 1649 C C . PHE B 1 26 ? 17.75 7.281 0.886 1 98.88 26 PHE B C 1
ATOM 1651 O O . PHE B 1 26 ? 17.688 6.961 -0.303 1 98.88 26 PHE B O 1
ATOM 1658 N N . GLY B 1 27 ? 18.859 7.703 1.469 1 98.62 27 GLY B N 1
ATOM 1659 C CA . GLY B 1 27 ? 20.094 7.797 0.71 1 98.62 27 GLY B CA 1
ATOM 1660 C C . GLY B 1 27 ? 20.578 6.457 0.179 1 98.62 27 GLY B C 1
ATOM 1661 O O . GLY B 1 27 ? 20.922 6.336 -0.997 1 98.62 27 GLY B O 1
ATOM 1662 N N . LEU B 1 28 ? 20.5 5.43 0.996 1 98 28 LEU B N 1
ATOM 1663 C CA . LEU B 1 28 ? 20.984 4.102 0.628 1 98 28 LEU B CA 1
ATOM 1664 C C . LEU B 1 28 ? 20.016 3.424 -0.338 1 98 28 LEU B C 1
ATOM 1666 O O . LEU B 1 28 ? 20.422 2.598 -1.157 1 98 28 LEU B O 1
ATOM 1670 N N . HIS B 1 29 ? 18.812 3.766 -0.212 1 98.5 29 HIS B N 1
ATOM 1671 C CA . HIS B 1 29 ? 17.797 3.113 -1.033 1 98.5 29 HIS B CA 1
ATOM 1672 C C . HIS B 1 29 ? 17.969 3.475 -2.506 1 98.5 29 HIS B C 1
ATOM 1674 O O . HIS B 1 29 ? 17.656 2.67 -3.385 1 98.5 29 HIS B O 1
ATOM 1680 N N . ILE B 1 30 ? 18.516 4.625 -2.771 1 98.62 30 ILE B N 1
ATOM 1681 C CA . ILE B 1 30 ? 18.656 5.094 -4.145 1 98.62 30 ILE B CA 1
ATOM 1682 C C . ILE B 1 30 ? 19.578 4.156 -4.914 1 98.62 30 ILE B C 1
ATOM 1684 O O . ILE B 1 30 ? 19.172 3.523 -5.887 1 98.62 30 ILE B O 1
ATOM 1688 N N . PRO B 1 31 ? 20.844 3.916 -4.477 1 98.06 31 PRO B N 1
ATOM 1689 C CA . PRO B 1 31 ? 21.672 2.992 -5.25 1 98.06 31 PRO B CA 1
ATOM 1690 C C . PRO B 1 31 ? 21.172 1.551 -5.184 1 98.06 31 PRO B C 1
ATOM 1692 O O . PRO B 1 31 ? 21.328 0.795 -6.145 1 98.06 31 PRO B O 1
ATOM 1695 N N . ILE B 1 32 ? 20.562 1.127 -4.133 1 97.5 32 ILE B N 1
ATOM 1696 C CA . ILE B 1 32 ? 20.047 -0.23 -4.02 1 97.5 32 ILE B CA 1
ATOM 1697 C C . ILE B 1 32 ? 18.938 -0.444 -5.051 1 97.5 32 ILE B C 1
ATOM 1699 O O . ILE B 1 32 ? 18.906 -1.47 -5.734 1 97.5 32 ILE B O 1
ATOM 1703 N N . SER B 1 33 ? 18.047 0.552 -5.145 1 98.38 33 SER B N 1
ATOM 1704 C CA . SER B 1 33 ? 16.984 0.461 -6.137 1 98.38 33 SER B CA 1
ATOM 1705 C C . SER B 1 33 ? 17.547 0.421 -7.555 1 98.38 33 SER B C 1
ATOM 1707 O O . SER B 1 33 ? 17.188 -0.457 -8.344 1 98.38 33 SER B O 1
ATOM 1709 N N . LEU B 1 34 ? 18.5 1.272 -7.859 1 98.31 34 LEU B N 1
ATOM 1710 C CA . LEU B 1 34 ? 19.031 1.442 -9.211 1 98.31 34 LEU B CA 1
ATOM 1711 C C . LEU B 1 34 ? 19.859 0.23 -9.625 1 98.31 34 LEU B C 1
ATOM 1713 O O . LEU B 1 34 ? 19.828 -0.172 -10.789 1 98.31 34 LEU B O 1
ATOM 1717 N N . LEU B 1 35 ? 20.5 -0.417 -8.672 1 97.69 35 LEU B N 1
ATOM 1718 C CA . LEU B 1 35 ? 21.484 -1.426 -9.031 1 97.69 35 LEU B CA 1
ATOM 1719 C C . LEU B 1 35 ? 20.953 -2.83 -8.781 1 97.69 35 LEU B C 1
ATOM 1721 O O . LEU B 1 35 ? 21.406 -3.793 -9.406 1 97.69 35 LEU B O 1
ATOM 1725 N N . MET B 1 36 ? 19.984 -2.918 -7.895 1 97.12 36 MET B N 1
ATOM 1726 C CA . MET B 1 36 ? 19.531 -4.254 -7.508 1 97.12 36 MET B CA 1
ATOM 1727 C C . MET B 1 36 ? 18.062 -4.441 -7.805 1 97.12 36 MET B C 1
ATOM 1729 O O . MET B 1 36 ? 17.688 -5.293 -8.617 1 97.12 36 MET B O 1
ATOM 1733 N N . ASP B 1 37 ? 17.188 -3.629 -7.242 1 98 37 ASP B N 1
ATOM 1734 C CA . ASP B 1 37 ? 15.75 -3.848 -7.328 1 98 37 ASP B CA 1
ATOM 1735 C C . ASP B 1 37 ? 15.266 -3.775 -8.773 1 98 37 ASP B C 1
ATOM 1737 O O . ASP B 1 37 ? 14.414 -4.562 -9.195 1 98 37 ASP B O 1
ATOM 1741 N N . PHE B 1 38 ? 15.836 -2.924 -9.555 1 98.62 38 PHE B N 1
ATOM 1742 C CA . PHE B 1 38 ? 15.336 -2.689 -10.906 1 98.62 38 PHE B CA 1
ATOM 1743 C C . PHE B 1 38 ? 15.734 -3.832 -11.836 1 98.62 38 PHE B C 1
ATOM 1745 O O . PHE B 1 38 ? 15.211 -3.945 -12.945 1 98.62 38 PHE B O 1
ATOM 1752 N N . GLN B 1 39 ? 16.594 -4.734 -11.391 1 98 39 GLN B N 1
ATOM 1753 C CA . GLN B 1 39 ? 16.906 -5.934 -12.164 1 98 39 GLN B CA 1
ATOM 1754 C C . GLN B 1 39 ? 15.664 -6.797 -12.352 1 98 39 GLN B C 1
ATOM 1756 O O . GLN B 1 39 ? 15.633 -7.676 -13.219 1 98 39 GLN B O 1
ATOM 1761 N N . ALA B 1 40 ? 14.633 -6.516 -11.594 1 98.06 40 ALA B N 1
ATOM 1762 C CA . ALA B 1 40 ? 13.391 -7.277 -11.688 1 98.06 40 ALA B CA 1
ATOM 1763 C C . ALA B 1 40 ? 12.57 -6.844 -12.898 1 98.06 40 ALA B C 1
ATOM 1765 O O . ALA B 1 40 ? 11.68 -7.57 -13.352 1 98.06 40 ALA B O 1
ATOM 1766 N N . ILE B 1 41 ? 12.875 -5.633 -13.445 1 98.25 41 ILE B N 1
ATOM 1767 C CA . ILE B 1 41 ? 11.992 -5.152 -14.508 1 98.25 41 ILE B CA 1
ATOM 1768 C C . ILE B 1 41 ? 12.828 -4.691 -15.703 1 98.25 41 ILE B C 1
ATOM 1770 O O . ILE B 1 41 ? 12.289 -4.363 -16.766 1 98.25 41 ILE B O 1
ATOM 1774 N N . VAL B 1 42 ? 14.094 -4.602 -15.57 1 98.12 42 VAL B N 1
ATOM 1775 C CA . VAL B 1 42 ? 15.008 -4.188 -16.625 1 98.12 42 VAL B CA 1
ATOM 1776 C C . VAL B 1 42 ? 15.953 -5.336 -16.969 1 98.12 42 VAL B C 1
ATOM 1778 O O . VAL B 1 42 ? 16.484 -6.004 -16.078 1 98.12 42 VAL B O 1
ATOM 1781 N N . PRO B 1 43 ? 16.188 -5.602 -18.25 1 97.25 43 PRO B N 1
ATOM 1782 C CA . PRO B 1 43 ? 17.141 -6.656 -18.641 1 97.25 43 PRO B CA 1
ATOM 1783 C C . PRO B 1 43 ? 18.516 -6.449 -18.031 1 97.25 43 PRO B C 1
ATOM 1785 O O . PRO B 1 43 ? 19 -5.316 -17.953 1 97.25 43 PRO B O 1
ATOM 1788 N N . LEU B 1 44 ? 19.109 -7.551 -17.703 1 96.38 44 LEU B N 1
ATOM 1789 C CA . LEU B 1 44 ? 20.391 -7.531 -16.984 1 96.38 44 LEU B CA 1
ATOM 1790 C C . LEU B 1 44 ? 21.469 -6.891 -17.844 1 96.38 44 LEU B C 1
ATOM 1792 O O . LEU B 1 44 ? 22.422 -6.305 -17.297 1 96.38 44 LEU B O 1
ATOM 1796 N N . LYS B 1 45 ? 21.359 -6.953 -19.109 1 96.69 45 LYS B N 1
ATOM 1797 C CA . LYS B 1 45 ? 22.391 -6.438 -20.016 1 96.69 45 LYS B CA 1
ATOM 1798 C C . LYS B 1 45 ? 22.594 -4.938 -19.812 1 96.69 45 LYS B C 1
ATOM 1800 O O . LYS B 1 45 ? 23.625 -4.391 -20.203 1 96.69 45 LYS B O 1
ATOM 1805 N N . TYR B 1 46 ? 21.594 -4.23 -19.25 1 98 46 TYR B N 1
ATOM 1806 C CA . TYR B 1 46 ? 21.688 -2.785 -19.078 1 98 46 TYR B CA 1
ATOM 1807 C C . TYR B 1 46 ? 22.344 -2.434 -17.75 1 98 46 TYR B C 1
ATOM 1809 O O . TYR B 1 46 ? 22.516 -1.257 -17.422 1 98 46 TYR B O 1
ATOM 1817 N N . PHE B 1 47 ? 22.797 -3.414 -16.984 1 98.25 47 PHE B N 1
ATOM 1818 C CA . PHE B 1 47 ? 23.453 -3.189 -15.695 1 98.25 47 PHE B CA 1
ATOM 1819 C C . PHE B 1 47 ? 24.953 -3.459 -15.797 1 98.25 47 PHE B C 1
ATOM 1821 O O . PHE B 1 47 ? 25.375 -4.344 -16.531 1 98.25 47 PHE B O 1
ATOM 1828 N N . PRO B 1 48 ? 25.719 -2.684 -15.07 1 98.12 48 PRO B N 1
ATOM 1829 C CA . PRO B 1 48 ? 27.141 -3.025 -15.008 1 98.12 48 PRO B CA 1
ATOM 1830 C C . PRO B 1 48 ? 27.391 -4.402 -14.391 1 98.12 48 PRO B C 1
ATOM 1832 O O . PRO B 1 48 ? 26.547 -4.91 -13.648 1 98.12 48 PRO B O 1
ATOM 1835 N N . SER B 1 49 ? 28.547 -4.965 -14.648 1 97.88 49 SER B N 1
ATOM 1836 C CA . SER B 1 49 ? 28.859 -6.328 -14.25 1 97.88 49 SER B CA 1
ATOM 1837 C C . SER B 1 49 ? 28.828 -6.484 -12.734 1 97.88 49 SER B C 1
ATOM 1839 O O . SER B 1 49 ? 28.391 -7.523 -12.227 1 97.88 49 SER B O 1
ATOM 1841 N N . PHE B 1 50 ? 29.281 -5.527 -12.039 1 98.12 50 PHE B N 1
ATOM 1842 C CA . PHE B 1 50 ? 29.312 -5.648 -10.586 1 98.12 50 PHE B CA 1
ATOM 1843 C C . PHE B 1 50 ? 27.906 -5.719 -10.016 1 98.12 50 PHE B C 1
ATOM 1845 O O . PHE B 1 50 ? 27.656 -6.414 -9.031 1 98.12 50 PHE B O 1
ATOM 1852 N N . ALA B 1 51 ? 26.969 -5.059 -10.609 1 98.31 51 ALA B N 1
ATOM 1853 C CA . ALA B 1 51 ? 25.578 -5.117 -10.172 1 98.31 51 ALA B CA 1
ATOM 1854 C C . ALA B 1 51 ? 24.969 -6.48 -10.484 1 98.31 51 ALA B C 1
ATOM 1856 O O . ALA B 1 51 ? 24.203 -7.02 -9.68 1 98.31 51 ALA B O 1
ATOM 1857 N N . GLN B 1 52 ? 25.297 -6.945 -11.633 1 98.06 52 GLN B N 1
ATOM 1858 C CA . GLN B 1 52 ? 24.828 -8.281 -11.984 1 98.06 52 GLN B CA 1
ATOM 1859 C C . GLN B 1 52 ? 25.359 -9.328 -11 1 98.06 52 GLN B C 1
ATOM 1861 O O . GLN B 1 52 ? 24.609 -10.203 -10.562 1 98.06 52 GLN B O 1
ATOM 1866 N N . ARG B 1 53 ? 26.578 -9.188 -10.641 1 97.44 53 ARG B N 1
ATOM 1867 C CA . ARG B 1 53 ? 27.172 -10.102 -9.672 1 97.44 53 ARG B CA 1
ATOM 1868 C C . ARG B 1 53 ? 26.516 -9.953 -8.305 1 97.44 53 ARG B C 1
ATOM 1870 O O . ARG B 1 53 ? 26.359 -10.938 -7.578 1 97.44 53 ARG B O 1
ATOM 1877 N N . LEU B 1 54 ? 26.219 -8.773 -7.992 1 97.12 54 LEU B N 1
ATOM 1878 C CA . LEU B 1 54 ? 25.516 -8.531 -6.738 1 97.12 54 LEU B CA 1
ATOM 1879 C C . LEU B 1 54 ? 24.188 -9.281 -6.707 1 97.12 54 LEU B C 1
ATOM 1881 O O . LEU B 1 54 ? 23.828 -9.867 -5.684 1 97.12 54 LEU B O 1
ATOM 1885 N N . GLY B 1 55 ? 23.5 -9.227 -7.762 1 96.75 55 GLY B N 1
ATOM 1886 C CA . GLY B 1 55 ? 22.25 -9.969 -7.863 1 96.75 55 GLY B CA 1
ATOM 1887 C C . GLY B 1 55 ? 22.422 -11.469 -7.711 1 96.75 55 GLY B C 1
ATOM 1888 O O . GLY B 1 55 ? 21.656 -12.125 -7 1 96.75 55 GLY B O 1
ATOM 1889 N N . THR B 1 56 ? 23.406 -11.969 -8.359 1 96.31 56 THR B N 1
ATOM 1890 C CA . THR B 1 56 ? 23.703 -13.398 -8.273 1 96.31 56 THR B CA 1
ATOM 1891 C C . THR B 1 56 ? 24.078 -13.781 -6.844 1 96.31 56 THR B C 1
ATOM 1893 O O . THR B 1 56 ? 23.578 -14.781 -6.32 1 96.31 56 THR B O 1
ATOM 1896 N N . TYR B 1 57 ? 24.922 -12.992 -6.27 1 97.44 57 TYR B N 1
ATOM 1897 C CA . TYR B 1 57 ? 25.297 -13.227 -4.879 1 97.44 57 TYR B CA 1
ATOM 1898 C C . TYR B 1 57 ? 24.078 -13.203 -3.973 1 97.44 57 TYR B C 1
ATOM 1900 O O . TYR B 1 57 ? 23.906 -14.086 -3.133 1 97.44 57 TYR B O 1
ATOM 1908 N N . TYR B 1 58 ? 23.297 -12.211 -4.098 1 97.62 58 TYR B N 1
ATOM 1909 C CA . TYR B 1 58 ? 22.078 -12.039 -3.305 1 97.62 58 TYR B CA 1
ATOM 1910 C C . TYR B 1 58 ? 21.188 -13.266 -3.412 1 97.62 58 TYR B C 1
ATOM 1912 O O . TYR B 1 58 ? 20.719 -13.805 -2.398 1 97.62 58 TYR B O 1
ATOM 1920 N N . ASN B 1 59 ? 20.922 -13.703 -4.582 1 96.25 59 ASN B N 1
ATOM 1921 C CA . ASN B 1 59 ? 20.047 -14.852 -4.789 1 96.25 59 ASN B CA 1
ATOM 1922 C C . ASN B 1 59 ? 20.641 -16.125 -4.195 1 96.25 59 ASN B C 1
ATOM 1924 O O . ASN B 1 59 ? 19.922 -16.969 -3.656 1 96.25 59 ASN B O 1
ATOM 1928 N N . ASN B 1 60 ? 21.938 -16.234 -4.328 1 96.44 60 ASN B N 1
ATOM 1929 C CA . ASN B 1 60 ? 22.594 -17.406 -3.762 1 96.44 60 ASN B CA 1
ATOM 1930 C C . ASN B 1 60 ? 22.562 -17.391 -2.236 1 96.44 60 ASN B C 1
ATOM 1932 O O . ASN B 1 60 ? 22.375 -18.422 -1.602 1 96.44 60 ASN B O 1
ATOM 1936 N N . GLU B 1 61 ? 22.797 -16.219 -1.709 1 97.75 61 GLU B N 1
ATOM 1937 C CA . GLU B 1 61 ? 22.906 -16.078 -0.261 1 97.75 61 GLU B CA 1
ATOM 1938 C C . GLU B 1 61 ? 21.547 -16.172 0.413 1 97.75 61 GLU B C 1
ATOM 1940 O O . GLU B 1 61 ? 21.391 -16.859 1.418 1 97.75 61 GLU B O 1
ATOM 1945 N N . TYR B 1 62 ? 20.562 -15.547 -0.186 1 97.88 62 TYR B N 1
ATOM 1946 C CA . TYR B 1 62 ? 19.312 -15.383 0.523 1 97.88 62 TYR B CA 1
ATOM 1947 C C . TYR B 1 62 ? 18.219 -16.25 -0.103 1 97.88 62 TYR B C 1
ATOM 1949 O O . TYR B 1 62 ? 17.125 -16.391 0.46 1 97.88 62 TYR B O 1
ATOM 1957 N N . LYS B 1 63 ? 18.391 -16.781 -1.267 1 97.94 63 LYS B N 1
ATOM 1958 C CA . LYS B 1 63 ? 17.469 -17.703 -1.934 1 97.94 63 LYS B CA 1
ATOM 1959 C C . LYS B 1 63 ? 16.078 -17.062 -2.078 1 97.94 63 LYS B C 1
ATOM 1961 O O . LYS B 1 63 ? 15.07 -17.703 -1.778 1 97.94 63 LYS B O 1
ATOM 1966 N N . ASP B 1 64 ? 16.062 -15.836 -2.49 1 98.38 64 ASP B N 1
ATOM 1967 C CA . ASP B 1 64 ? 14.82 -15.078 -2.66 1 98.38 64 ASP B CA 1
ATOM 1968 C C . ASP B 1 64 ? 14.023 -15.586 -3.861 1 98.38 64 ASP B C 1
ATOM 1970 O O . ASP B 1 64 ? 14.414 -15.367 -5.008 1 98.38 64 ASP B O 1
ATOM 1974 N N . PRO B 1 65 ? 12.891 -16.203 -3.596 1 97.94 65 PRO B N 1
ATOM 1975 C CA . PRO B 1 65 ? 12.164 -16.781 -4.723 1 97.94 65 PRO B CA 1
ATOM 1976 C C . PRO B 1 65 ? 11.539 -15.727 -5.629 1 97.94 65 PRO B C 1
ATOM 1978 O O . PRO B 1 65 ? 11.242 -16 -6.797 1 97.94 65 PRO B O 1
ATOM 1981 N N . LEU B 1 66 ? 11.328 -14.57 -5.098 1 98.19 66 LEU B N 1
ATOM 1982 C CA . LEU B 1 66 ? 10.727 -13.5 -5.891 1 98.19 66 LEU B CA 1
ATOM 1983 C C . LEU B 1 66 ? 11.742 -12.922 -6.875 1 98.19 66 LEU B C 1
ATOM 1985 O O . LEU B 1 66 ? 11.453 -12.773 -8.062 1 98.19 66 LEU B O 1
ATOM 1989 N N . MET B 1 67 ? 12.914 -12.727 -6.387 1 97.88 67 MET B N 1
ATOM 1990 C CA . MET B 1 67 ? 13.969 -12.148 -7.215 1 97.88 67 MET B CA 1
ATOM 1991 C C . MET B 1 67 ? 14.555 -13.195 -8.156 1 97.88 67 MET B C 1
ATOM 1993 O O . MET B 1 67 ? 15 -12.867 -9.266 1 97.88 67 MET B O 1
ATOM 1997 N N . ALA B 1 68 ? 14.469 -14.406 -7.77 1 96.62 68 ALA B N 1
ATOM 1998 C CA . ALA B 1 68 ? 15.086 -15.477 -8.555 1 96.62 68 ALA B CA 1
ATOM 1999 C C . ALA B 1 68 ? 14.148 -15.961 -9.648 1 96.62 68 ALA B C 1
ATOM 2001 O O . ALA B 1 68 ? 14.586 -16.578 -10.625 1 96.62 68 ALA B O 1
ATOM 2002 N N . ALA B 1 69 ? 12.898 -15.68 -9.477 1 95.75 69 ALA B N 1
ATOM 2003 C CA . ALA B 1 69 ? 11.906 -16.188 -10.422 1 95.75 69 ALA B CA 1
ATOM 2004 C C . ALA B 1 69 ? 12.125 -15.602 -11.812 1 95.75 69 ALA B C 1
ATOM 2006 O O . ALA B 1 69 ? 12.539 -14.445 -11.953 1 95.75 69 ALA B O 1
ATOM 2007 N N . ASP B 1 70 ? 11.82 -16.438 -12.852 1 94.12 70 ASP B N 1
ATOM 2008 C CA . ASP B 1 70 ? 11.844 -16.031 -14.25 1 94.12 70 ASP B CA 1
ATOM 2009 C C . ASP B 1 70 ? 10.734 -16.703 -15.047 1 94.12 70 ASP B 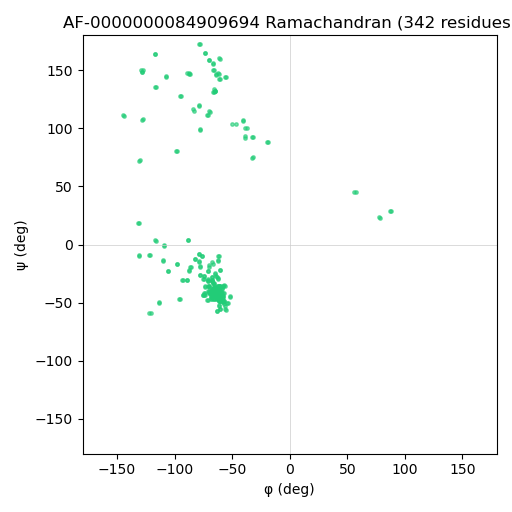C 1
ATOM 2011 O O . ASP B 1 70 ? 10.797 -17.906 -15.312 1 94.12 70 ASP B O 1
ATOM 2015 N N . PRO B 1 71 ? 9.828 -15.898 -15.422 1 95.44 71 PRO B N 1
ATOM 2016 C CA . PRO B 1 71 ? 9.664 -14.461 -15.172 1 95.44 71 PRO B CA 1
ATOM 2017 C C . PRO B 1 71 ? 9.312 -14.148 -13.719 1 95.44 71 PRO B C 1
ATOM 2019 O O . PRO B 1 71 ? 8.82 -15.023 -13 1 95.44 71 PRO B O 1
ATOM 2022 N N . LYS B 1 72 ? 9.578 -12.883 -13.32 1 97.62 72 LYS B N 1
ATOM 2023 C CA . LYS B 1 72 ? 9.148 -12.414 -12.008 1 97.62 72 LYS B CA 1
ATOM 2024 C C . LYS B 1 72 ? 7.625 -12.344 -11.922 1 97.62 72 LYS B C 1
ATOM 2026 O O . LYS B 1 72 ? 6.949 -12.102 -12.922 1 97.62 72 LYS B O 1
ATOM 2031 N N . PRO B 1 73 ? 7.137 -12.547 -10.672 1 97.88 73 PRO B N 1
ATOM 2032 C CA . PRO B 1 73 ? 5.684 -12.438 -10.539 1 97.88 73 PRO B CA 1
ATOM 2033 C C . PRO B 1 73 ? 5.16 -11.055 -10.906 1 97.88 73 PRO B C 1
ATOM 2035 O O . PRO B 1 73 ? 5.793 -10.039 -10.586 1 97.88 73 PRO B O 1
ATOM 2038 N N . THR B 1 74 ? 4.012 -11.047 -11.539 1 98.56 74 THR B N 1
ATOM 2039 C CA . THR B 1 74 ? 3.439 -9.805 -12.062 1 98.56 74 THR B CA 1
ATOM 2040 C C . THR B 1 74 ? 3.158 -8.82 -10.93 1 98.56 74 THR B C 1
ATOM 2042 O O . THR B 1 74 ? 3.471 -7.637 -11.039 1 98.56 74 THR B O 1
ATOM 2045 N N . TRP B 1 75 ? 2.549 -9.312 -9.891 1 98.75 75 TRP B N 1
ATOM 2046 C CA . TRP B 1 75 ? 2.254 -8.445 -8.75 1 98.75 75 TRP B CA 1
ATOM 2047 C C . TRP B 1 75 ? 3.533 -7.836 -8.188 1 98.75 75 TRP B C 1
ATOM 2049 O O . TRP B 1 75 ? 3.559 -6.66 -7.812 1 98.75 75 TRP B O 1
ATOM 2059 N N . PHE B 1 76 ? 4.594 -8.594 -8.156 1 98.88 76 PHE B N 1
ATOM 2060 C CA . PHE B 1 76 ? 5.883 -8.141 -7.648 1 98.88 76 PHE B CA 1
ATOM 2061 C C . PHE B 1 76 ? 6.492 -7.098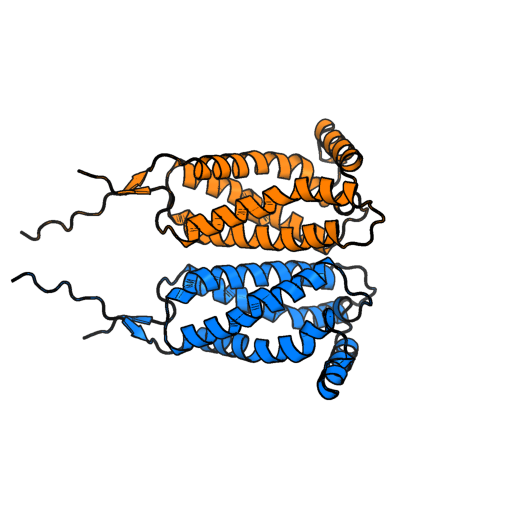 -8.578 1 98.88 76 PHE B C 1
ATOM 2063 O O . PHE B 1 76 ? 6.977 -6.059 -8.117 1 98.88 76 PHE B O 1
ATOM 2070 N N . LYS B 1 77 ? 6.41 -7.305 -9.828 1 98.81 77 LYS B N 1
ATOM 2071 C CA . LYS B 1 77 ? 6.898 -6.336 -10.805 1 98.81 77 LYS B CA 1
ATOM 2072 C C . LYS B 1 77 ? 6.16 -5.008 -10.68 1 98.81 77 LYS B C 1
ATOM 2074 O O . LYS B 1 77 ? 6.75 -3.943 -10.875 1 98.81 77 LYS B O 1
ATOM 2079 N N . SER B 1 78 ? 4.891 -5.113 -10.391 1 98.88 78 SER B N 1
ATOM 2080 C CA . SER B 1 78 ? 4.125 -3.877 -10.242 1 98.88 78 SER B CA 1
ATOM 2081 C C . SER B 1 78 ? 4.668 -3.023 -9.102 1 98.88 78 SER B C 1
ATOM 2083 O O . SER B 1 78 ? 4.68 -1.795 -9.188 1 98.88 78 SER B O 1
ATOM 2085 N N . PHE B 1 79 ? 5.113 -3.656 -8.062 1 98.94 79 PHE B N 1
ATOM 2086 C CA . PHE B 1 79 ? 5.711 -2.928 -6.949 1 98.94 79 PHE B CA 1
ATOM 2087 C C . PHE B 1 79 ? 7.027 -2.285 -7.367 1 98.94 79 PHE B C 1
ATOM 2089 O O . PHE B 1 79 ? 7.34 -1.166 -6.957 1 98.94 79 PHE B O 1
ATOM 2096 N N . ILE B 1 80 ? 7.773 -2.988 -8.172 1 98.88 80 ILE B N 1
ATOM 2097 C CA . ILE B 1 80 ? 9.055 -2.449 -8.617 1 98.88 80 ILE B CA 1
ATOM 2098 C C . ILE B 1 80 ? 8.812 -1.277 -9.57 1 98.88 80 ILE B C 1
ATOM 2100 O O . ILE B 1 80 ? 9.562 -0.296 -9.555 1 98.88 80 ILE B O 1
ATOM 2104 N N . TRP B 1 81 ? 7.836 -1.327 -10.359 1 98.81 81 TRP B N 1
ATOM 2105 C CA . TRP B 1 81 ? 7.469 -0.185 -11.188 1 98.81 81 TRP B CA 1
ATOM 2106 C C . TRP B 1 81 ? 7.066 1.007 -10.328 1 98.81 81 TRP B C 1
ATOM 2108 O O . TRP B 1 81 ? 7.402 2.15 -10.641 1 98.81 81 TRP B O 1
ATOM 2118 N N . CYS B 1 82 ? 6.344 0.756 -9.297 1 98.81 82 CYS B N 1
ATOM 2119 C CA . CYS B 1 82 ? 6.023 1.824 -8.359 1 98.81 82 CYS B CA 1
ATOM 2120 C C . CYS B 1 82 ? 7.289 2.393 -7.727 1 98.81 82 CYS B C 1
ATOM 2122 O O . CYS B 1 82 ? 7.375 3.596 -7.477 1 98.81 82 CYS B O 1
ATOM 2124 N N . GLU B 1 83 ? 8.188 1.5 -7.43 1 98.81 83 GLU B N 1
ATOM 2125 C CA . GLU B 1 83 ? 9.461 1.961 -6.891 1 98.81 83 GLU B CA 1
ATOM 2126 C C . GLU B 1 83 ? 10.172 2.9 -7.863 1 98.81 83 GLU B C 1
ATOM 2128 O O . GLU B 1 83 ? 10.648 3.967 -7.469 1 98.81 83 GLU B O 1
ATOM 2133 N N . ALA B 1 84 ? 10.148 2.551 -9.07 1 98.69 84 ALA B N 1
ATOM 2134 C CA . ALA B 1 84 ? 10.828 3.336 -10.094 1 98.69 84 ALA B CA 1
ATOM 2135 C C . ALA B 1 84 ? 10.117 4.664 -10.336 1 98.69 84 ALA B C 1
ATOM 2137 O O . ALA B 1 84 ? 10.758 5.707 -10.453 1 98.69 84 ALA B O 1
ATOM 2138 N N . GLY B 1 85 ? 8.812 4.66 -10.336 1 98.56 85 GLY B N 1
ATOM 2139 C CA . GLY B 1 85 ? 8.055 5.832 -10.734 1 98.56 85 GLY B CA 1
ATOM 2140 C C . GLY B 1 85 ? 7.672 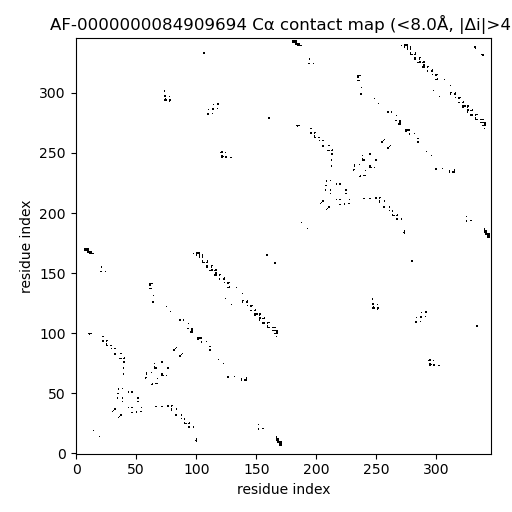6.727 -9.57 1 98.56 85 GLY B C 1
ATOM 2141 O O . GLY B 1 85 ? 7.516 7.938 -9.742 1 98.56 85 GLY B O 1
ATOM 2142 N N . LEU B 1 86 ? 7.484 6.148 -8.422 1 98.62 86 LEU B N 1
ATOM 2143 C CA . LEU B 1 86 ? 6.984 6.906 -7.277 1 98.62 86 LEU B CA 1
ATOM 2144 C C . LEU B 1 86 ? 8.039 7.008 -6.188 1 98.62 86 LEU B C 1
ATOM 2146 O O . LEU B 1 86 ? 8.398 8.109 -5.758 1 98.62 86 LEU B O 1
ATOM 2150 N N . GLN B 1 87 ? 8.633 5.918 -5.812 1 98.81 87 GLN B N 1
ATOM 2151 C CA . GLN B 1 87 ? 9.492 5.883 -4.637 1 98.81 87 GLN B CA 1
ATOM 2152 C C . GLN B 1 87 ? 10.836 6.547 -4.922 1 98.81 87 GLN B C 1
ATOM 2154 O O . GLN B 1 87 ? 11.328 7.344 -4.117 1 98.81 87 GLN B O 1
ATOM 2159 N N . LEU B 1 88 ? 11.375 6.246 -6.051 1 98.75 88 LEU B N 1
ATOM 2160 C CA . LEU B 1 88 ? 12.703 6.762 -6.355 1 98.75 88 LEU B CA 1
ATOM 2161 C C . LEU B 1 88 ? 12.711 8.281 -6.375 1 98.75 88 LEU B C 1
ATOM 2163 O O . LEU B 1 88 ? 13.516 8.914 -5.688 1 98.75 88 LEU B O 1
ATOM 2167 N N . PRO B 1 89 ? 11.805 8.961 -7.137 1 98.69 89 PRO B N 1
ATOM 2168 C CA . PRO B 1 89 ? 11.742 10.422 -7.031 1 98.69 89 PRO B CA 1
ATOM 2169 C C . PRO B 1 89 ? 11.492 10.898 -5.602 1 98.69 89 PRO B C 1
ATOM 2171 O O . PRO B 1 89 ? 12.055 11.914 -5.18 1 98.69 89 PRO B O 1
ATOM 2174 N N . PHE B 1 90 ? 10.734 10.18 -4.895 1 98.88 90 PHE B N 1
ATOM 2175 C CA . PHE B 1 90 ? 10.414 10.586 -3.531 1 98.88 90 PHE B CA 1
ATOM 2176 C C . PHE B 1 90 ? 11.664 10.547 -2.652 1 98.88 90 PHE B C 1
ATOM 2178 O O . PHE B 1 90 ? 11.82 11.383 -1.762 1 98.88 90 PHE B O 1
ATOM 2185 N N . PHE B 1 91 ? 12.516 9.57 -2.861 1 98.88 91 PHE B N 1
ATOM 2186 C CA . PHE B 1 91 ? 13.742 9.508 -2.076 1 98.88 91 PHE B CA 1
ATOM 2187 C C . PHE B 1 91 ? 14.492 10.836 -2.131 1 98.88 91 PHE B C 1
ATOM 2189 O O . PHE B 1 91 ? 14.945 11.344 -1.103 1 98.88 91 PHE B O 1
ATOM 2196 N N . GLY B 1 92 ? 14.602 11.414 -3.316 1 98.69 92 GLY B N 1
ATOM 2197 C CA . GLY B 1 92 ? 15.25 12.711 -3.461 1 98.69 92 GLY B CA 1
ATOM 2198 C C . GLY B 1 92 ? 14.523 13.828 -2.74 1 98.69 92 GLY B C 1
ATOM 2199 O O . GLY B 1 92 ? 15.148 14.656 -2.08 1 98.69 92 GLY B O 1
ATOM 2200 N N . LEU B 1 93 ? 13.203 13.828 -2.852 1 98.62 93 LEU B N 1
ATOM 2201 C CA . LEU B 1 93 ? 12.391 14.852 -2.184 1 98.62 93 LEU B CA 1
ATOM 2202 C C . LEU B 1 93 ? 12.547 14.758 -0.669 1 98.62 93 LEU B C 1
ATOM 2204 O O . LEU B 1 93 ? 12.641 15.781 0.013 1 98.62 93 LEU B O 1
ATOM 2208 N N . ALA B 1 94 ? 12.539 13.508 -0.239 1 98.69 94 ALA B N 1
ATOM 2209 C CA . ALA B 1 94 ? 12.656 13.305 1.203 1 98.69 94 ALA B CA 1
ATOM 2210 C C . ALA B 1 94 ? 14 13.812 1.717 1 98.69 94 ALA B C 1
ATOM 2212 O O . ALA B 1 94 ? 14.062 14.531 2.719 1 98.69 94 ALA B O 1
ATOM 2213 N N . LEU B 1 95 ? 15.07 13.469 1.031 1 98.56 95 LEU B N 1
ATOM 2214 C CA . LEU B 1 95 ? 16.406 13.922 1.418 1 98.56 95 LEU B CA 1
ATOM 2215 C C . LEU B 1 95 ? 16.484 15.445 1.405 1 98.56 95 LEU B C 1
ATOM 2217 O O . LEU B 1 95 ? 17.031 16.047 2.33 1 98.56 95 LEU B O 1
ATOM 2221 N N . TYR B 1 96 ? 15.922 16.031 0.388 1 98.12 96 TYR B N 1
ATOM 2222 C CA . TYR B 1 96 ? 15.938 17.484 0.259 1 98.12 96 TYR B CA 1
ATOM 2223 C C . TYR B 1 96 ? 15.164 18.141 1.396 1 98.12 96 TYR B C 1
ATOM 2225 O O . TYR B 1 96 ? 15.656 19.078 2.029 1 98.12 96 TYR B O 1
ATOM 2233 N N . ALA B 1 97 ? 14 17.656 1.678 1 97.5 97 ALA B N 1
ATOM 2234 C CA . ALA B 1 97 ? 13.164 18.219 2.73 1 97.5 97 ALA B CA 1
ATOM 2235 C C . ALA B 1 97 ? 13.828 18.078 4.098 1 97.5 97 ALA B C 1
ATOM 2237 O O . ALA B 1 97 ? 13.789 18.984 4.918 1 97.5 97 ALA B O 1
ATOM 2238 N N . MET B 1 98 ? 14.352 16.922 4.32 1 97 98 MET B N 1
ATOM 2239 C CA . MET B 1 98 ? 15.016 16.703 5.598 1 97 98 MET B CA 1
ATOM 2240 C C . MET B 1 98 ? 16.234 17.609 5.75 1 97 98 MET B C 1
ATOM 2242 O O . MET B 1 98 ? 16.5 18.125 6.84 1 97 98 MET B O 1
ATOM 2246 N N . HIS B 1 99 ? 16.922 17.812 4.707 1 95 99 HIS B N 1
ATOM 2247 C CA . HIS B 1 99 ? 18.109 18.656 4.73 1 95 99 HIS B CA 1
ATOM 2248 C C . HIS B 1 99 ? 17.75 20.125 4.93 1 95 99 HIS B C 1
ATOM 2250 O O . HIS B 1 99 ? 18.438 20.844 5.66 1 95 99 HIS B O 1
ATOM 2256 N N . THR B 1 100 ? 16.641 20.578 4.367 1 95.06 100 THR B N 1
ATOM 2257 C CA . THR B 1 100 ? 16.281 21.984 4.402 1 95.06 100 THR B CA 1
ATOM 2258 C C . THR B 1 100 ? 15.281 22.266 5.52 1 95.06 100 THR B C 1
ATOM 2260 O O . THR B 1 100 ? 15 23.422 5.84 1 95.06 100 THR B O 1
ATOM 2263 N N . GLY B 1 101 ? 14.664 21.234 6.012 1 93.62 101 GLY B N 1
ATOM 2264 C CA . GLY B 1 101 ? 13.672 21.391 7.062 1 93.62 101 GLY B CA 1
ATOM 2265 C C . GLY B 1 101 ? 12.273 21.656 6.527 1 93.62 101 GLY B C 1
ATOM 2266 O O . GLY B 1 101 ? 11.469 22.328 7.184 1 93.62 101 GLY B O 1
ATOM 2267 N N . GLY B 1 102 ? 12.008 21.188 5.43 1 92.88 102 GLY B N 1
ATOM 2268 C CA . GLY B 1 102 ? 10.727 21.438 4.805 1 92.88 102 GLY B CA 1
ATOM 2269 C C . GLY B 1 102 ? 9.609 20.578 5.367 1 92.88 102 GLY B C 1
ATOM 2270 O O . GLY B 1 102 ? 9.625 19.359 5.227 1 92.88 102 GLY B O 1
ATOM 2271 N N . SER B 1 103 ? 8.641 21.219 5.914 1 93.94 103 SER B N 1
ATOM 2272 C CA . SER B 1 103 ? 7.504 20.516 6.504 1 93.94 103 SER B CA 1
ATOM 2273 C C . SER B 1 103 ? 6.531 20.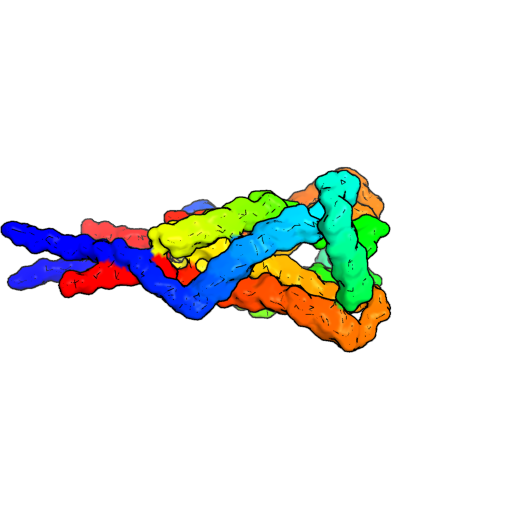047 5.43 1 93.94 103 SER B C 1
ATOM 2275 O O . SER B 1 103 ? 5.652 19.219 5.699 1 93.94 103 SER B O 1
ATOM 2277 N N . TRP B 1 104 ? 6.703 20.609 4.215 1 95 104 TRP B N 1
ATOM 2278 C CA . TRP B 1 104 ? 5.82 20.25 3.109 1 95 104 TRP B CA 1
ATOM 2279 C C . TRP B 1 104 ? 5.926 18.766 2.783 1 95 104 TRP B C 1
ATOM 2281 O O . TRP B 1 104 ? 5.082 18.219 2.072 1 95 104 TRP B O 1
ATOM 2291 N N . ILE B 1 105 ? 6.871 18.016 3.334 1 97.94 105 ILE B N 1
ATOM 2292 C CA . ILE B 1 105 ? 7.121 16.609 3.051 1 97.94 105 ILE B CA 1
ATOM 2293 C C . ILE B 1 105 ? 6.16 15.734 3.863 1 97.94 105 ILE B C 1
ATOM 2295 O O . ILE B 1 105 ? 6.051 14.531 3.625 1 97.94 105 ILE B O 1
ATOM 2299 N N . ARG B 1 106 ? 5.465 16.281 4.824 1 98 106 ARG B N 1
ATOM 2300 C CA . ARG B 1 106 ? 4.676 15.523 5.789 1 98 106 ARG B CA 1
ATOM 2301 C C . ARG B 1 106 ? 3.668 14.625 5.082 1 98 106 ARG B C 1
ATOM 2303 O O . ARG B 1 106 ? 3.693 13.406 5.254 1 98 106 ARG B O 1
ATOM 2310 N N . ILE B 1 107 ? 2.818 15.18 4.238 1 98.44 107 ILE B N 1
ATOM 2311 C CA . ILE B 1 107 ? 1.762 14.406 3.594 1 98.44 107 ILE B CA 1
ATOM 2312 C C . ILE B 1 107 ? 2.367 13.477 2.547 1 98.44 107 ILE B C 1
ATOM 2314 O O . ILE B 1 107 ? 2.107 12.266 2.553 1 98.44 107 ILE B O 1
ATOM 2318 N N . PRO B 1 108 ? 3.258 13.992 1.691 1 98.69 108 PRO B N 1
ATOM 2319 C CA . PRO B 1 108 ? 3.904 13.055 0.769 1 98.69 108 PRO B CA 1
ATOM 2320 C C . PRO B 1 108 ? 4.637 11.93 1.49 1 98.69 108 PRO B C 1
ATOM 2322 O O . PRO B 1 108 ? 4.668 10.797 1.003 1 98.69 108 PRO B O 1
ATOM 2325 N N . GLY B 1 109 ? 5.191 12.281 2.594 1 98.88 109 GLY B N 1
ATOM 2326 C CA . GLY B 1 109 ? 5.906 11.266 3.354 1 98.88 109 GLY B CA 1
ATOM 2327 C C . GLY B 1 109 ? 4.992 10.203 3.928 1 98.88 109 GLY B C 1
ATOM 2328 O O . GLY B 1 109 ? 5.336 9.016 3.928 1 98.88 109 GLY B O 1
ATOM 2329 N N . ILE B 1 110 ? 3.855 10.57 4.402 1 98.88 110 ILE B N 1
ATOM 2330 C CA . ILE B 1 110 ? 2.877 9.617 4.918 1 98.88 110 ILE B CA 1
ATOM 2331 C C . ILE B 1 110 ? 2.396 8.711 3.793 1 98.88 110 ILE B C 1
ATOM 2333 O O . ILE B 1 110 ? 2.285 7.492 3.973 1 98.88 110 ILE B O 1
ATOM 2337 N N . ILE B 1 111 ? 2.174 9.289 2.662 1 98.94 111 ILE B N 1
ATOM 2338 C CA . ILE B 1 111 ? 1.757 8.523 1.493 1 98.94 111 ILE B CA 1
ATOM 2339 C C . ILE B 1 111 ? 2.848 7.523 1.114 1 98.94 111 ILE B C 1
ATOM 2341 O O . ILE B 1 111 ? 2.574 6.336 0.932 1 98.94 111 ILE B O 1
ATOM 2345 N N . TYR B 1 112 ? 4.051 7.984 1.081 1 98.94 112 TYR B N 1
ATOM 2346 C CA . TYR B 1 112 ? 5.188 7.141 0.733 1 98.94 112 TYR B CA 1
ATOM 2347 C C . TYR B 1 112 ? 5.324 5.98 1.71 1 98.94 112 TYR B C 1
ATOM 2349 O O . TYR B 1 112 ? 5.367 4.816 1.301 1 98.94 112 TYR B O 1
ATOM 2357 N N . GLY B 1 113 ? 5.418 6.336 2.951 1 98.94 113 GLY B N 1
ATOM 2358 C CA . GLY B 1 113 ? 5.641 5.297 3.943 1 98.94 113 GLY B CA 1
ATOM 2359 C C . GLY B 1 113 ? 4.543 4.25 3.969 1 98.94 113 GLY B C 1
ATOM 2360 O O . GLY B 1 113 ? 4.816 3.059 4.113 1 98.94 113 GLY B O 1
ATOM 2361 N N . THR B 1 114 ? 3.328 4.68 3.836 1 98.94 114 THR B N 1
ATOM 2362 C CA . THR B 1 114 ? 2.189 3.768 3.803 1 98.94 114 THR B CA 1
ATOM 2363 C C . THR B 1 114 ? 2.262 2.859 2.578 1 98.94 114 THR B C 1
ATOM 2365 O O . THR B 1 114 ? 2.059 1.647 2.686 1 98.94 114 THR B O 1
ATOM 2368 N N . HIS B 1 115 ? 2.551 3.43 1.459 1 98.94 115 HIS B N 1
ATOM 2369 C CA . HIS B 1 115 ? 2.699 2.691 0.211 1 98.94 115 HIS B CA 1
ATOM 2370 C C . HIS B 1 115 ? 3.76 1.603 0.339 1 98.94 115 HIS B C 1
ATOM 2372 O O . HIS B 1 115 ? 3.498 0.436 0.037 1 98.94 115 HIS B O 1
ATOM 2378 N N . VAL B 1 116 ? 4.895 1.976 0.857 1 98.94 116 VAL B N 1
ATOM 2379 C CA . VAL B 1 116 ? 6.004 1.029 0.944 1 98.94 116 VAL B CA 1
ATOM 2380 C C . VAL B 1 116 ? 5.664 -0.07 1.948 1 98.94 116 VAL B C 1
ATOM 2382 O O . VAL B 1 116 ? 5.867 -1.255 1.673 1 98.94 116 VAL B O 1
ATOM 2385 N N . ALA B 1 117 ? 5.148 0.343 3.057 1 98.94 117 ALA B N 1
ATOM 2386 C CA . ALA B 1 117 ? 4.793 -0.657 4.059 1 98.94 117 ALA B CA 1
ATOM 2387 C C . ALA B 1 117 ? 3.801 -1.67 3.496 1 98.94 117 ALA B C 1
ATOM 2389 O O . ALA B 1 117 ? 3.93 -2.873 3.732 1 98.94 117 ALA B O 1
ATOM 2390 N N . THR B 1 118 ? 2.869 -1.18 2.76 1 98.94 118 THR B N 1
ATOM 2391 C CA . THR B 1 118 ? 1.873 -2.062 2.164 1 98.94 118 THR B CA 1
ATOM 2392 C C . THR B 1 118 ? 2.529 -3.055 1.21 1 98.94 118 THR B C 1
ATOM 2394 O O . THR B 1 118 ? 2.209 -4.246 1.227 1 98.94 118 THR B O 1
ATOM 2397 N N . THR B 1 119 ? 3.422 -2.643 0.391 1 98.94 119 THR B N 1
ATOM 2398 C CA . THR B 1 119 ? 4.09 -3.539 -0.547 1 98.94 119 THR B CA 1
ATOM 2399 C C . THR B 1 119 ? 4.883 -4.609 0.198 1 98.94 119 THR B C 1
ATOM 2401 O O . THR B 1 119 ? 4.879 -5.777 -0.194 1 98.94 119 THR B O 1
ATOM 2404 N N . VAL B 1 120 ? 5.535 -4.219 1.263 1 98.88 120 VAL B N 1
ATOM 2405 C CA . VAL B 1 120 ? 6.43 -5.145 1.952 1 98.88 120 VAL B CA 1
ATOM 2406 C C . VAL B 1 120 ? 5.609 -6.172 2.729 1 98.88 120 VAL B C 1
ATOM 2408 O O . VAL B 1 120 ? 6.039 -7.312 2.908 1 98.88 120 VAL B O 1
ATOM 2411 N N . VAL B 1 121 ? 4.418 -5.844 3.131 1 98.88 121 VAL B N 1
ATOM 2412 C CA . VAL B 1 121 ? 3.541 -6.816 3.775 1 98.88 121 VAL B CA 1
ATOM 2413 C C . VAL B 1 121 ? 3.299 -7.996 2.836 1 98.88 121 VAL B C 1
ATOM 2415 O O . VAL B 1 121 ? 3.391 -9.156 3.248 1 98.88 121 VAL B O 1
ATOM 2418 N N . ALA B 1 122 ? 3.008 -7.707 1.602 1 98.88 122 ALA B N 1
ATOM 2419 C CA . ALA B 1 122 ? 2.785 -8.773 0.629 1 98.88 122 ALA B CA 1
ATOM 2420 C C . ALA B 1 122 ? 4.059 -9.586 0.404 1 98.88 122 ALA B C 1
ATOM 2422 O O . ALA B 1 122 ? 4.012 -10.812 0.3 1 98.88 122 ALA B O 1
ATOM 2423 N N . VAL B 1 123 ? 5.164 -8.898 0.374 1 98.88 123 VAL B N 1
ATOM 2424 C CA . VAL B 1 123 ? 6.445 -9.555 0.143 1 98.88 123 VAL B CA 1
ATOM 2425 C C . VAL B 1 123 ? 6.77 -10.477 1.314 1 98.88 123 VAL B C 1
ATOM 2427 O O . VAL B 1 123 ? 7.141 -11.641 1.116 1 98.88 123 VAL B O 1
ATOM 2430 N N . LEU B 1 124 ? 6.605 -9.969 2.496 1 98.81 124 LEU B N 1
ATOM 2431 C CA . LEU B 1 124 ? 6.91 -10.773 3.676 1 98.81 124 LEU B CA 1
ATOM 2432 C C . LEU B 1 124 ? 5.953 -11.953 3.791 1 98.81 124 LEU B C 1
ATOM 2434 O O . LEU B 1 124 ? 6.344 -13.031 4.238 1 98.81 124 LEU B O 1
ATOM 2438 N N . ALA B 1 125 ? 4.715 -11.734 3.428 1 98.75 125 ALA B N 1
ATOM 2439 C CA . ALA B 1 125 ? 3.771 -12.852 3.412 1 98.75 125 ALA B CA 1
ATOM 2440 C C . ALA B 1 125 ? 4.242 -13.953 2.467 1 98.75 125 ALA B C 1
ATOM 2442 O O . ALA B 1 125 ? 4.195 -15.141 2.812 1 98.75 125 ALA B O 1
ATOM 2443 N N . GLU B 1 126 ? 4.688 -13.602 1.28 1 98.5 126 GLU B N 1
ATOM 2444 C CA . GLU B 1 126 ? 5.18 -14.578 0.309 1 98.5 126 GLU B CA 1
ATOM 2445 C C . GLU B 1 126 ? 6.426 -15.289 0.823 1 98.5 126 GLU B C 1
ATOM 2447 O O . GLU B 1 126 ? 6.566 -16.5 0.662 1 98.5 126 GLU B O 1
ATOM 2452 N N . VAL B 1 127 ? 7.273 -14.516 1.457 1 97.94 127 VAL B N 1
ATOM 2453 C CA . VAL B 1 127 ? 8.523 -15.07 1.966 1 97.94 127 VAL B CA 1
ATOM 2454 C C . VAL B 1 127 ? 8.234 -16.078 3.076 1 97.94 127 VAL B C 1
ATOM 2456 O O . VAL B 1 127 ? 8.812 -17.172 3.1 1 97.94 127 VAL B O 1
ATOM 2459 N N . LEU B 1 128 ? 7.359 -15.781 3.918 1 98.19 128 LEU B N 1
ATOM 2460 C CA . LEU B 1 128 ? 7.145 -16.578 5.121 1 98.19 128 LEU B CA 1
ATOM 2461 C C . LEU B 1 128 ? 6.133 -17.688 4.867 1 98.19 128 LEU B C 1
ATOM 2463 O O . LEU B 1 128 ? 6.23 -18.766 5.449 1 98.19 128 LEU B O 1
ATOM 2467 N N . CYS B 1 129 ? 5.176 -17.453 3.961 1 97.94 129 CYS B N 1
ATOM 2468 C CA . CYS B 1 129 ? 4.059 -18.375 3.852 1 97.94 129 CYS B CA 1
ATOM 2469 C C . CYS B 1 129 ? 3.959 -18.953 2.443 1 97.94 129 CYS B C 1
ATOM 2471 O O . CYS B 1 129 ? 3.162 -19.859 2.189 1 97.94 129 CYS B O 1
ATOM 2473 N N . GLY B 1 130 ? 4.738 -18.406 1.531 1 96.62 130 GLY B N 1
ATOM 2474 C CA . GLY B 1 130 ? 4.719 -18.938 0.181 1 96.62 130 GLY B CA 1
ATOM 2475 C C . GLY B 1 130 ? 5.27 -20.359 0.096 1 96.62 130 GLY B C 1
ATOM 2476 O O . GLY B 1 130 ? 6.027 -20.781 0.969 1 96.62 130 GLY B O 1
ATOM 2477 N N . GLU B 1 131 ? 4.848 -21.078 -0.935 1 95.06 131 GLU B N 1
ATOM 2478 C CA . GLU B 1 131 ? 5.297 -22.453 -1.146 1 95.06 131 GLU B CA 1
ATOM 2479 C C . GLU B 1 131 ? 6.43 -22.516 -2.168 1 95.06 131 GLU B C 1
ATOM 2481 O O . GLU B 1 131 ? 6.215 -22.891 -3.32 1 95.06 131 GLU B O 1
ATOM 2486 N N . TYR B 1 132 ? 7.617 -22.203 -1.646 1 96.19 132 TYR B N 1
ATOM 2487 C CA . TYR B 1 132 ? 8.773 -22.141 -2.531 1 96.19 132 TYR B CA 1
ATOM 2488 C C . TYR B 1 132 ? 9.805 -23.203 -2.158 1 96.19 132 TYR B C 1
ATOM 2490 O O . TYR B 1 132 ? 10.914 -23.219 -2.693 1 96.19 132 TYR B O 1
ATOM 2498 N N . GLY B 1 133 ? 9.5 -24.031 -1.188 1 96.44 133 GLY B N 1
ATOM 2499 C CA . GLY B 1 133 ? 10.406 -25.109 -0.798 1 96.44 133 GLY B CA 1
ATOM 2500 C C . GLY B 1 133 ? 11.562 -24.625 0.052 1 96.44 133 GLY B C 1
ATOM 2501 O O . GLY B 1 133 ? 12.609 -25.281 0.106 1 96.44 133 GLY B O 1
ATOM 2502 N N . LEU B 1 134 ? 11.43 -23.5 0.731 1 97.25 134 LEU B N 1
ATOM 2503 C CA . LEU B 1 134 ? 12.469 -22.953 1.602 1 97.25 134 LEU B CA 1
ATOM 2504 C C . LEU B 1 134 ? 12.352 -23.516 3.012 1 97.25 134 LEU B C 1
ATOM 2506 O O . LEU B 1 134 ? 11.242 -23.75 3.506 1 97.25 134 LEU B O 1
ATOM 2510 N N . SER B 1 135 ? 13.508 -23.672 3.668 1 97.81 135 SER B N 1
ATOM 2511 C CA . SER B 1 135 ? 13.508 -24.047 5.078 1 97.81 135 SER B CA 1
ATOM 2512 C C . SER B 1 135 ? 13.094 -22.875 5.961 1 97.81 135 SER B C 1
ATOM 2514 O O . SER B 1 135 ? 13.125 -21.719 5.527 1 97.81 135 SER B O 1
ATOM 2516 N N . TRP B 1 136 ? 12.766 -23.188 7.203 1 97.44 136 TRP B N 1
ATOM 2517 C CA . TRP B 1 136 ? 12.406 -22.141 8.148 1 97.44 136 TRP B CA 1
ATOM 2518 C C . TRP B 1 136 ? 13.586 -21.188 8.375 1 97.44 136 TRP B C 1
ATOM 2520 O O . TRP B 1 136 ? 13.391 -19.984 8.531 1 97.44 136 TRP B O 1
ATOM 2530 N N . LYS B 1 137 ? 14.734 -21.703 8.422 1 98.06 137 LYS B N 1
ATOM 2531 C CA . LYS B 1 137 ? 15.93 -20.891 8.602 1 98.06 137 LYS B CA 1
ATOM 2532 C C . LYS B 1 137 ? 16.125 -19.938 7.418 1 98.06 137 LYS B C 1
ATOM 2534 O O . LYS B 1 137 ? 16.438 -18.766 7.605 1 98.06 137 LYS B O 1
ATOM 2539 N N . ASP B 1 138 ? 15.938 -20.469 6.207 1 98.38 138 ASP B N 1
ATOM 2540 C CA . ASP B 1 138 ? 16.078 -19.641 5.012 1 98.38 138 ASP B CA 1
ATOM 2541 C C . ASP B 1 138 ? 15.008 -18.547 4.98 1 98.38 138 ASP B C 1
ATOM 2543 O O . ASP B 1 138 ? 15.289 -17.406 4.605 1 98.38 138 ASP B O 1
ATOM 2547 N N . LYS B 1 139 ? 13.828 -18.938 5.371 1 98.5 139 LYS B N 1
ATOM 2548 C CA . LYS B 1 139 ? 12.75 -17.953 5.418 1 98.5 139 LYS B CA 1
ATOM 2549 C C . LYS B 1 139 ? 13.07 -16.828 6.398 1 98.5 139 LYS B C 1
ATOM 2551 O O . LYS B 1 139 ? 12.891 -15.656 6.074 1 98.5 139 LYS B O 1
ATOM 2556 N N . ALA B 1 140 ? 13.484 -17.172 7.578 1 98.38 140 ALA B N 1
ATOM 2557 C CA . ALA B 1 140 ? 13.82 -16.172 8.586 1 98.38 140 ALA B CA 1
ATOM 2558 C C . ALA B 1 140 ? 14.969 -15.281 8.117 1 98.38 140 ALA B C 1
ATOM 2560 O O . ALA B 1 140 ? 14.953 -14.07 8.344 1 98.38 140 ALA B O 1
ATOM 2561 N N . TRP B 1 141 ? 15.914 -15.898 7.512 1 98.31 141 TRP B N 1
ATOM 2562 C CA . TRP B 1 141 ? 17.062 -15.164 6.988 1 98.31 141 TRP B CA 1
ATOM 2563 C C . TRP B 1 141 ? 16.625 -14.172 5.914 1 98.31 141 TRP B C 1
ATOM 2565 O O . TRP B 1 141 ? 17 -13 5.965 1 98.31 141 TRP B O 1
ATOM 2575 N N . LEU B 1 142 ? 15.812 -14.617 5.023 1 98.5 142 LEU B N 1
ATOM 2576 C CA . LEU B 1 142 ? 15.312 -13.742 3.969 1 98.5 142 LEU B CA 1
ATOM 2577 C C . LEU B 1 142 ? 14.383 -12.672 4.543 1 98.5 142 LEU B C 1
ATOM 2579 O O . LEU B 1 142 ? 14.453 -11.508 4.152 1 98.5 142 LEU B O 1
ATOM 2583 N N . ALA B 1 143 ? 13.578 -13.078 5.484 1 98.69 143 ALA B N 1
ATOM 2584 C CA . ALA B 1 143 ? 12.688 -12.117 6.129 1 98.69 143 ALA B CA 1
ATOM 2585 C C . ALA B 1 143 ? 13.469 -11 6.812 1 98.69 143 ALA B C 1
ATOM 2587 O O . ALA B 1 143 ? 13.047 -9.844 6.812 1 98.69 143 ALA B O 1
ATOM 2588 N N . SER B 1 144 ? 14.57 -11.359 7.371 1 98.38 144 SER B N 1
ATOM 2589 C CA . SER B 1 144 ? 15.383 -10.359 8.055 1 98.38 144 SER B CA 1
ATOM 2590 C C . SER B 1 144 ? 15.93 -9.32 7.082 1 98.38 144 SER B C 1
ATOM 2592 O O . SER B 1 144 ? 16.203 -8.18 7.469 1 98.38 144 SER B O 1
ATOM 2594 N N . VAL B 1 145 ? 16.062 -9.664 5.848 1 97.62 145 VAL B N 1
ATOM 2595 C CA . VAL B 1 145 ? 16.516 -8.742 4.809 1 97.62 145 VAL B CA 1
ATOM 2596 C C . VAL B 1 145 ? 15.398 -7.758 4.473 1 97.62 145 VAL B C 1
ATOM 2598 O O . VAL B 1 145 ? 15.656 -6.574 4.242 1 97.62 145 VAL B O 1
ATOM 2601 N N . TYR B 1 146 ? 14.172 -8.211 4.5 1 98.38 146 TYR B N 1
ATOM 2602 C CA . TYR B 1 146 ? 13.039 -7.406 4.074 1 98.38 146 TYR B CA 1
ATOM 2603 C C . TYR B 1 146 ? 12.492 -6.574 5.23 1 98.38 146 TYR B C 1
ATOM 2605 O O . TYR B 1 146 ? 11.922 -5.504 5.016 1 98.38 146 TYR B O 1
ATOM 2613 N N . LEU B 1 147 ? 12.734 -6.953 6.406 1 98.44 147 LEU B N 1
ATOM 2614 C CA . LEU B 1 147 ? 12.07 -6.398 7.578 1 98.44 147 LEU B CA 1
ATOM 2615 C C . LEU B 1 147 ? 12.414 -4.922 7.754 1 98.44 147 LEU B C 1
ATOM 2617 O O . LEU B 1 147 ? 11.531 -4.105 8.039 1 98.44 147 LEU B O 1
ATOM 2621 N N . PRO B 1 148 ? 13.648 -4.48 7.523 1 98.06 148 PRO B N 1
ATOM 2622 C CA . PRO B 1 148 ? 13.945 -3.055 7.676 1 98.06 148 PRO B CA 1
ATOM 2623 C C . PRO B 1 148 ? 13.148 -2.178 6.715 1 98.06 148 PRO B C 1
ATOM 2625 O O . PRO B 1 148 ? 12.797 -1.045 7.055 1 98.06 148 PRO B O 1
ATOM 2628 N N . TRP B 1 149 ? 12.836 -2.719 5.621 1 98 149 TRP B N 1
ATOM 2629 C CA . TRP B 1 149 ? 12.117 -1.96 4.598 1 98 149 TRP B CA 1
ATOM 2630 C C . TRP B 1 149 ? 10.633 -1.859 4.934 1 98 149 TRP B C 1
ATOM 2632 O O . TRP B 1 149 ? 9.891 -1.12 4.277 1 98 149 TRP B O 1
ATOM 2642 N N . LEU B 1 150 ? 10.227 -2.559 5.914 1 98.75 150 LEU B N 1
ATOM 2643 C CA . LEU B 1 150 ? 8.898 -2.383 6.488 1 98.75 150 LEU B CA 1
ATOM 2644 C C . LEU B 1 150 ? 8.945 -1.454 7.695 1 98.75 150 LEU B C 1
ATOM 2646 O O . LEU B 1 150 ? 8.164 -0.502 7.781 1 98.75 150 LEU B O 1
ATOM 2650 N N . VAL B 1 151 ? 9.875 -1.678 8.578 1 98.81 151 VAL B N 1
ATOM 2651 C CA . VAL B 1 151 ? 9.93 -1.016 9.875 1 98.81 151 VAL B CA 1
ATOM 2652 C C . VAL B 1 151 ? 10.258 0.464 9.688 1 98.81 151 VAL B C 1
ATOM 2654 O O . VAL B 1 151 ? 9.594 1.33 10.266 1 98.81 151 VAL B O 1
ATOM 2657 N N . ILE B 1 152 ? 11.203 0.781 8.875 1 98.88 152 ILE B N 1
ATOM 2658 C CA . ILE B 1 152 ? 11.68 2.154 8.75 1 98.88 152 ILE B CA 1
ATOM 2659 C C . ILE B 1 152 ? 10.594 3.021 8.125 1 98.88 152 ILE B C 1
ATOM 2661 O O . ILE B 1 152 ? 10.266 4.094 8.641 1 98.88 152 ILE B O 1
ATOM 2665 N N . PRO B 1 153 ? 9.977 2.584 7.066 1 98.88 153 PRO B N 1
ATOM 2666 C CA . PRO B 1 153 ? 8.867 3.381 6.543 1 98.88 153 PRO B CA 1
ATOM 2667 C C . PRO B 1 153 ? 7.727 3.537 7.551 1 98.88 153 PRO B C 1
ATOM 2669 O O . PRO B 1 153 ? 7.078 4.586 7.594 1 98.88 153 PRO B O 1
ATOM 2672 N N . LEU B 1 154 ? 7.477 2.537 8.328 1 98.88 154 LEU B N 1
ATOM 2673 C CA . LEU B 1 154 ? 6.426 2.658 9.336 1 98.88 154 LEU B CA 1
ATOM 2674 C C . LEU B 1 154 ? 6.789 3.713 10.375 1 98.88 154 LEU B C 1
ATOM 2676 O O . LEU B 1 154 ? 5.93 4.484 10.812 1 98.88 154 LEU B O 1
ATOM 2680 N N . THR B 1 155 ? 8.039 3.736 10.805 1 98.88 155 THR B N 1
ATOM 2681 C CA . THR B 1 155 ? 8.453 4.758 11.75 1 98.88 155 THR B CA 1
ATOM 2682 C C . THR B 1 155 ? 8.406 6.145 11.117 1 98.88 155 THR B C 1
ATOM 2684 O O . THR B 1 155 ? 8.141 7.137 11.797 1 98.88 155 THR B O 1
ATOM 2687 N N . TYR B 1 156 ? 8.68 6.211 9.828 1 98.81 156 TYR B N 1
ATOM 2688 C CA . TYR B 1 156 ? 8.578 7.473 9.102 1 98.81 156 TYR B CA 1
ATOM 2689 C C . TYR B 1 156 ? 7.148 7.992 9.109 1 98.81 156 TYR B C 1
ATOM 2691 O O . TYR B 1 156 ? 6.91 9.164 9.414 1 98.81 156 TYR B O 1
ATOM 2699 N N . VAL B 1 157 ? 6.199 7.117 8.844 1 98.88 157 VAL B N 1
ATOM 2700 C CA . VAL B 1 157 ? 4.785 7.473 8.898 1 98.88 157 VAL B CA 1
ATOM 2701 C C . VAL B 1 157 ? 4.414 7.91 10.312 1 98.88 157 VAL B C 1
ATOM 2703 O O . VAL B 1 157 ? 3.711 8.906 10.492 1 98.88 157 VAL B O 1
ATOM 2706 N N . TRP B 1 158 ? 4.902 7.164 11.25 1 98.62 158 TRP B N 1
ATOM 2707 C CA . TRP B 1 158 ? 4.613 7.473 12.648 1 98.62 158 TRP B CA 1
ATOM 2708 C C . TRP B 1 158 ? 5.098 8.875 13 1 98.62 158 TRP B C 1
ATOM 2710 O O . TRP B 1 158 ? 4.352 9.664 13.586 1 98.62 158 TRP B O 1
ATOM 2720 N N . LYS B 1 159 ? 6.258 9.18 12.664 1 98 159 LYS B N 1
ATOM 2721 C CA . LYS B 1 159 ? 6.824 10.492 12.953 1 98 159 LYS B CA 1
ATOM 2722 C C . LYS B 1 159 ? 6.016 11.602 12.281 1 98 159 LYS B C 1
ATOM 2724 O O . LYS B 1 159 ? 5.648 12.586 12.93 1 98 159 LYS B O 1
ATOM 2729 N N . LEU B 1 160 ? 5.75 11.422 11.039 1 98.19 160 LEU B N 1
ATOM 2730 C CA . LEU B 1 160 ? 5.074 12.461 10.273 1 98.19 160 LEU B CA 1
ATOM 2731 C C . LEU B 1 160 ? 3.615 12.586 10.703 1 98.19 160 LEU B C 1
ATOM 2733 O O . LEU B 1 160 ? 3.039 13.68 10.633 1 98.19 160 LEU B O 1
ATOM 2737 N N . ALA B 1 161 ? 3.051 11.484 11.141 1 97.5 161 ALA B N 1
ATOM 2738 C CA . ALA B 1 161 ? 1.655 11.5 11.57 1 97.5 161 ALA B CA 1
ATOM 2739 C C . ALA B 1 161 ? 1.483 12.336 12.844 1 97.5 161 ALA B C 1
ATOM 2741 O O . ALA B 1 161 ? 0.462 13 13.016 1 97.5 161 ALA B O 1
ATOM 2742 N N . PHE B 1 162 ? 2.465 12.359 13.656 1 95.56 162 PHE B N 1
ATOM 2743 C CA . PHE B 1 162 ? 2.289 12.977 14.969 1 95.56 162 PHE B CA 1
ATOM 2744 C C . PHE B 1 162 ? 3.055 14.289 15.055 1 95.56 162 PHE B C 1
ATOM 2746 O O . PHE B 1 162 ? 2.998 14.984 16.078 1 95.56 162 PHE B O 1
ATOM 2753 N N . ASP B 1 163 ? 3.723 14.656 14.031 1 93.5 163 ASP B N 1
ATOM 2754 C CA . ASP B 1 163 ? 4.469 15.906 14.023 1 93.5 163 ASP B CA 1
ATOM 2755 C C . ASP B 1 163 ? 4.125 16.75 12.805 1 93.5 163 ASP B C 1
ATOM 2757 O O . ASP B 1 163 ? 4.617 16.484 11.703 1 93.5 163 ASP B O 1
ATOM 2761 N N . PRO B 1 164 ? 3.404 17.797 13.039 1 91.31 164 PRO B N 1
ATOM 2762 C CA . PRO B 1 164 ? 3.041 18.656 11.898 1 91.31 164 PRO B CA 1
ATOM 2763 C C . PRO B 1 164 ? 4.23 19.422 11.328 1 91.31 164 PRO B C 1
ATOM 2765 O O . PRO B 1 164 ? 4.168 19.922 10.203 1 91.31 164 PRO B O 1
ATOM 2768 N N . HIS B 1 165 ? 5.324 19.531 12.102 1 91.81 165 HIS B N 1
ATOM 2769 C CA . HIS B 1 165 ? 6.551 20.188 11.664 1 91.81 165 HIS B CA 1
ATOM 2770 C C . HIS B 1 165 ? 7.77 19.312 11.945 1 91.81 165 HIS B C 1
ATOM 2772 O O . HIS B 1 165 ? 8.617 19.672 12.766 1 91.81 165 HIS B O 1
ATOM 2778 N N . PRO B 1 166 ? 7.918 18.234 11.18 1 92.56 166 PRO B N 1
ATOM 2779 C CA . PRO B 1 166 ? 8.836 17.156 11.562 1 92.56 166 PRO B CA 1
ATOM 2780 C C . PRO B 1 166 ? 10.305 17.594 11.539 1 92.56 166 PRO B C 1
ATOM 2782 O O . PRO B 1 166 ? 11.148 16.984 12.203 1 92.56 166 PRO B O 1
ATOM 2785 N N . TYR B 1 167 ? 10.68 18.641 10.938 1 92.44 167 TYR B N 1
ATOM 2786 C CA . TYR B 1 167 ? 12.094 18.984 10.852 1 92.44 167 TYR B CA 1
ATOM 2787 C C . TYR B 1 167 ? 12.336 20.438 11.258 1 92.44 167 TYR B C 1
ATOM 2789 O O . TYR B 1 167 ? 13.375 21.016 10.914 1 92.44 167 TYR B O 1
ATOM 2797 N N . ARG B 1 168 ? 11.352 20.922 11.938 1 89 168 ARG B N 1
ATOM 2798 C CA . ARG B 1 168 ? 11.477 22.312 12.367 1 89 168 ARG B CA 1
ATOM 2799 C C . ARG B 1 168 ? 11.211 22.453 13.867 1 89 168 ARG B C 1
ATOM 2801 O O . ARG B 1 168 ? 10.523 21.609 14.453 1 89 168 ARG B O 1
ATOM 2808 N N . LYS B 1 169 ? 11.883 23.453 14.398 1 86.56 169 LYS B N 1
ATOM 2809 C CA . LYS B 1 169 ? 11.625 23.875 15.773 1 86.56 169 LYS B CA 1
ATOM 2810 C C . LYS B 1 169 ? 11.359 25.375 15.852 1 86.56 169 LYS B C 1
ATOM 2812 O O . LYS B 1 169 ? 11.781 26.125 14.977 1 86.56 169 LYS B O 1
ATOM 2817 N N . LEU B 1 170 ? 10.523 25.812 16.797 1 85 170 LEU B N 1
ATOM 2818 C CA . LEU B 1 170 ? 10.266 27.234 17.016 1 85 170 LEU B CA 1
ATOM 2819 C C . LEU B 1 170 ? 11.523 27.953 17.5 1 85 170 LEU B C 1
ATOM 2821 O O . LEU B 1 170 ? 12.234 27.438 18.375 1 85 170 LEU B O 1
ATOM 2825 N N . LYS B 1 171 ? 11.703 29.078 16.781 1 81.06 171 LYS B N 1
ATOM 2826 C CA . LYS B 1 171 ? 12.844 29.875 17.219 1 81.06 171 LYS B CA 1
ATOM 2827 C C . LYS B 1 171 ? 12.578 30.516 18.578 1 81.06 171 LYS B C 1
ATOM 2829 O O . LYS B 1 171 ? 11.531 31.109 18.797 1 81.06 171 LYS B O 1
ATOM 2834 N N . GLN B 1 172 ? 13.305 30.141 19.562 1 71.12 172 GLN B N 1
ATOM 2835 C CA . GLN B 1 172 ? 13.227 30.797 20.875 1 71.12 172 GLN B CA 1
ATOM 2836 C C . GLN B 1 172 ? 13.977 32.125 20.859 1 71.12 172 GLN B C 1
ATOM 2838 O O . GLN B 1 172 ? 15.133 32.188 20.453 1 71.12 172 GLN B O 1
ATOM 2843 N N . ASP B 1 173 ? 13.367 33.312 20.703 1 55.16 173 ASP B N 1
ATOM 2844 C CA . ASP B 1 173 ? 14.062 34.594 20.891 1 55.16 173 ASP B CA 1
ATOM 2845 C C . ASP B 1 173 ? 14.781 34.625 22.25 1 55.16 173 ASP B C 1
ATOM 2847 O O . ASP B 1 173 ? 14.297 34.031 23.219 1 55.16 173 ASP B O 1
#

Foldseek 3Di:
DPPPPPPQDKDFDDDDPLLVVLLVVLVVVQCCLVLELCVLPDPPVVHDPVSVVVNVVCCVVLVQCQSPDVNHDPLSVVLSVCCVPPVNVLSVVSNVCLVRQPLVCLVVLLVNLVSQLVSLVVSLCCLCPNDPPDDNVSSVSNSVVSVCSNVSSVVSNVQSVVDSRNGIDGDDD/DPPPPPPQDKDFDDDDPLLVVLLVVLVVVQCCLVLELCVLPDPPVVHDPVSVVVNVVCCVVLVQCQSPDVNHDPLSVVLSVCCVPPVNVLSVVSNVCLVRQPLVCLVVLLVNLVSQLVSLVVSLCCLCPNDPPDDNVSSVSNSVVSVCSNVSSVVSNVQSVVDSRNGIDGDDD